Protein AF-A0A974B3E0-F1 (afdb_monomer_lite)

pLDDT: mean 87.57, std 11.64, range [42.56, 98.56]

Structure (mmCIF, N/CA/C/O backbone):
data_AF-A0A974B3E0-F1
#
_entry.id   AF-A0A974B3E0-F1
#
loop_
_atom_site.group_PDB
_atom_site.id
_atom_site.type_symbol
_atom_site.label_atom_id
_atom_site.label_alt_id
_atom_site.label_comp_id
_atom_site.label_asym_id
_atom_site.label_entity_id
_atom_site.label_seq_id
_atom_site.pdbx_PDB_ins_code
_atom_site.Cartn_x
_atom_site.Cartn_y
_atom_site.Cartn_z
_atom_site.occupancy
_atom_site.B_iso_or_equiv
_atom_site.auth_seq_id
_atom_site.auth_comp_id
_atom_site.auth_asym_id
_atom_site.auth_atom_id
_atom_site.pdbx_PDB_model_num
ATOM 1 N N . ARG A 1 1 ? 7.127 -12.746 -26.033 1.00 81.50 1 ARG A N 1
ATOM 2 C CA . ARG A 1 1 ? 7.229 -13.153 -24.610 1.00 81.50 1 ARG A CA 1
ATOM 3 C C . ARG A 1 1 ? 8.199 -14.317 -24.513 1.00 81.50 1 ARG A C 1
ATOM 5 O O . ARG A 1 1 ? 8.224 -15.123 -25.434 1.00 81.50 1 ARG A O 1
ATOM 12 N N . VAL A 1 2 ? 8.985 -14.381 -23.446 1.00 88.94 2 VAL A N 1
ATOM 13 C CA . VAL A 1 2 ? 9.924 -15.464 -23.139 1.00 88.94 2 VAL A CA 1
ATOM 14 C C . VAL A 1 2 ? 9.454 -16.111 -21.844 1.00 88.94 2 VAL A C 1
ATOM 16 O O . VAL A 1 2 ? 9.345 -15.425 -20.836 1.00 88.94 2 VAL A O 1
ATOM 19 N N . SER A 1 3 ? 9.139 -17.403 -21.883 1.00 86.69 3 SER A N 1
ATOM 20 C CA . SER A 1 3 ? 8.719 -18.188 -20.717 1.00 86.69 3 SER A CA 1
ATOM 21 C C . SER A 1 3 ? 9.920 -18.757 -19.957 1.00 86.69 3 SER A C 1
ATOM 23 O O . SER A 1 3 ? 10.999 -18.912 -20.525 1.00 86.69 3 SER A O 1
ATOM 25 N N . THR A 1 4 ? 9.718 -19.143 -18.696 1.00 81.06 4 THR A N 1
ATOM 26 C CA . THR A 1 4 ? 10.711 -19.730 -17.767 1.00 81.06 4 THR A CA 1
ATOM 27 C C . THR A 1 4 ? 11.882 -18.817 -17.381 1.00 81.06 4 THR A C 1
ATOM 29 O O . THR A 1 4 ? 12.874 -19.275 -16.819 1.00 81.06 4 THR A O 1
ATOM 32 N N . ALA A 1 5 ? 11.769 -17.518 -17.650 1.00 80.81 5 ALA A N 1
ATOM 33 C CA . ALA A 1 5 ? 12.766 -16.506 -17.318 1.00 80.81 5 ALA A CA 1
ATOM 34 C C . ALA A 1 5 ? 12.067 -15.215 -16.884 1.00 80.81 5 ALA A C 1
ATOM 36 O O . ALA A 1 5 ? 10.969 -14.951 -17.347 1.00 80.81 5 ALA A O 1
ATOM 37 N N . GLY A 1 6 ? 12.712 -14.393 -16.055 1.00 87.94 6 GLY A N 1
ATOM 38 C CA . GLY A 1 6 ? 12.092 -13.182 -15.502 1.00 87.94 6 GLY A CA 1
ATOM 39 C C . GLY A 1 6 ? 11.383 -13.417 -14.170 1.00 87.94 6 GLY A C 1
ATOM 40 O O . GLY A 1 6 ? 11.416 -14.521 -13.613 1.00 87.94 6 GLY A O 1
ATOM 41 N N . TYR A 1 7 ? 10.799 -12.360 -13.616 1.00 92.50 7 TYR A N 1
ATOM 42 C CA . TYR A 1 7 ? 10.046 -12.444 -12.371 1.00 92.50 7 TYR A CA 1
ATOM 43 C C . TYR A 1 7 ? 8.722 -13.178 -12.607 1.00 92.50 7 TYR A C 1
ATOM 45 O O . TYR A 1 7 ? 8.070 -13.001 -13.626 1.00 92.50 7 TYR A O 1
ATOM 53 N N . ALA A 1 8 ? 8.336 -14.056 -11.677 1.00 89.12 8 ALA A N 1
ATOM 54 C CA . ALA A 1 8 ? 7.158 -14.926 -11.810 1.00 89.12 8 ALA A CA 1
ATOM 55 C C . ALA A 1 8 ? 7.135 -15.836 -13.065 1.00 89.12 8 ALA A C 1
ATOM 57 O O . ALA A 1 8 ? 6.129 -16.490 -13.330 1.00 89.12 8 ALA A O 1
ATOM 58 N N . GLY A 1 9 ? 8.266 -15.968 -13.771 1.00 90.44 9 GLY A N 1
ATOM 59 C CA . GLY A 1 9 ? 8.478 -16.988 -14.795 1.00 90.44 9 GLY A CA 1
ATOM 60 C C . GLY A 1 9 ? 8.264 -16.555 -16.247 1.00 90.44 9 GLY A C 1
ATOM 61 O O . GLY A 1 9 ? 8.361 -17.428 -17.111 1.00 90.44 9 GLY A O 1
ATOM 62 N N . ASP A 1 10 ? 8.016 -15.280 -16.560 1.00 93.56 10 ASP A N 1
ATOM 63 C CA . ASP A 1 10 ? 8.063 -14.778 -17.942 1.00 93.56 10 ASP A CA 1
ATOM 64 C C . ASP A 1 10 ? 8.510 -13.303 -18.062 1.00 93.56 10 ASP A C 1
ATOM 66 O O . ASP A 1 10 ? 8.579 -12.568 -17.085 1.00 93.56 10 ASP A O 1
ATOM 70 N N . TYR A 1 11 ? 8.853 -12.869 -19.283 1.00 95.50 11 TYR A N 1
ATOM 71 C CA . TYR A 1 11 ? 8.995 -11.449 -19.640 1.00 95.50 11 TYR A CA 1
ATOM 72 C C . TYR A 1 11 ? 8.600 -11.181 -21.102 1.00 95.50 11 TYR A C 1
ATOM 74 O O . TYR A 1 11 ? 8.594 -12.073 -21.961 1.00 95.50 11 TYR A O 1
ATOM 82 N N . ALA A 1 12 ? 8.280 -9.933 -21.433 1.00 95.62 12 ALA A N 1
ATOM 83 C CA . ALA A 1 12 ? 8.082 -9.455 -22.800 1.00 95.62 12 ALA A CA 1
ATOM 84 C C . ALA A 1 12 ? 9.284 -8.623 -23.264 1.00 95.62 12 ALA A C 1
ATOM 86 O O . ALA A 1 12 ? 10.039 -8.092 -22.457 1.00 95.62 12 ALA A O 1
ATOM 87 N N . TYR A 1 13 ? 9.492 -8.516 -24.573 1.00 95.44 13 TYR A N 1
ATOM 88 C CA . TYR A 1 13 ? 10.507 -7.618 -25.108 1.00 95.44 13 TYR A CA 1
ATOM 89 C C . TYR A 1 13 ? 10.092 -7.084 -26.471 1.00 95.44 13 TYR A C 1
ATOM 91 O O . TYR A 1 13 ? 9.340 -7.748 -27.188 1.00 95.44 13 TYR A O 1
ATOM 99 N N . ASN A 1 14 ? 10.630 -5.921 -26.820 1.00 95.06 14 ASN A N 1
ATOM 100 C CA . ASN A 1 14 ? 10.627 -5.394 -28.175 1.00 95.06 14 ASN A CA 1
ATOM 101 C C . ASN A 1 14 ? 12.044 -5.394 -28.753 1.00 95.06 14 ASN A C 1
ATOM 103 O O . ASN A 1 14 ? 12.995 -5.209 -28.002 1.00 95.06 14 ASN A O 1
ATOM 107 N N . LYS A 1 15 ? 12.189 -5.642 -30.056 1.00 95.44 15 LYS A N 1
ATOM 108 C CA . LYS A 1 15 ? 13.471 -5.650 -30.780 1.00 95.44 15 LYS A CA 1
ATOM 109 C C . LYS A 1 15 ? 13.207 -5.405 -32.267 1.00 95.44 15 LYS A C 1
ATOM 111 O O . LYS A 1 15 ? 13.208 -6.339 -33.070 1.00 95.44 15 LYS A O 1
ATOM 116 N N . ASN A 1 16 ? 12.887 -4.168 -32.622 1.00 93.94 16 ASN A N 1
ATOM 117 C CA . ASN A 1 16 ? 12.550 -3.764 -33.985 1.00 93.94 16 ASN A CA 1
ATOM 118 C C . ASN A 1 16 ? 13.018 -2.312 -34.244 1.00 93.94 16 ASN A C 1
ATOM 120 O O . ASN A 1 16 ? 13.618 -1.696 -33.371 1.00 93.94 16 ASN A O 1
ATOM 124 N N . THR A 1 17 ? 12.801 -1.786 -35.454 1.00 93.62 17 THR A N 1
ATOM 125 C CA . THR A 1 17 ? 13.161 -0.399 -35.822 1.00 93.62 17 THR A CA 1
ATOM 126 C C . THR A 1 17 ? 12.014 0.609 -35.671 1.00 93.62 17 THR A C 1
ATOM 128 O O . THR A 1 17 ? 12.186 1.771 -36.036 1.00 93.62 17 THR A O 1
ATOM 131 N N . ALA A 1 18 ? 10.820 0.175 -35.256 1.00 91.06 18 ALA A N 1
ATOM 132 C CA . ALA A 1 18 ? 9.699 1.078 -35.014 1.00 91.06 18 ALA A CA 1
ATOM 133 C C . ALA A 1 18 ? 10.008 1.963 -33.800 1.00 91.06 18 ALA A C 1
ATOM 135 O O . ALA A 1 18 ? 10.872 1.644 -32.998 1.00 91.06 18 ALA A O 1
ATOM 136 N N . THR A 1 19 ? 9.345 3.110 -33.679 1.00 88.56 19 THR A N 1
ATOM 137 C CA . THR A 1 19 ? 9.539 4.020 -32.544 1.00 88.56 19 THR A CA 1
ATOM 138 C C . THR A 1 19 ? 8.197 4.369 -31.916 1.00 88.56 19 THR A C 1
ATOM 140 O O . THR A 1 19 ? 7.152 4.296 -32.564 1.00 88.56 19 THR A O 1
ATOM 143 N N . GLY A 1 20 ? 8.216 4.746 -30.636 1.00 89.69 20 GLY A N 1
ATOM 144 C CA . GLY A 1 20 ? 7.012 5.140 -29.895 1.00 89.69 20 GLY A CA 1
ATOM 145 C C . GLY A 1 20 ? 6.213 3.979 -29.292 1.00 89.69 20 GLY A C 1
ATOM 146 O O . GLY A 1 20 ? 5.183 4.215 -28.662 1.00 89.69 20 GLY A O 1
ATOM 147 N N . GLU A 1 21 ? 6.681 2.738 -29.436 1.00 95.88 21 GLU A N 1
ATOM 148 C CA . GLU A 1 21 ? 6.118 1.593 -28.720 1.00 95.88 21 GLU A CA 1
ATOM 149 C C . GLU A 1 21 ? 6.434 1.692 -27.216 1.00 95.88 21 GLU A C 1
ATOM 151 O O . GLU A 1 21 ? 7.426 2.297 -26.803 1.00 95.88 21 GLU A O 1
ATOM 156 N N . SER A 1 22 ? 5.568 1.133 -26.369 1.00 97.19 22 SER A N 1
ATOM 157 C CA . SER A 1 22 ? 5.770 1.170 -24.918 1.00 97.19 22 SER A CA 1
ATOM 158 C C . SER A 1 22 ? 5.075 0.024 -24.192 1.00 97.19 22 SER A C 1
ATOM 160 O O . SER A 1 22 ? 4.161 -0.616 -24.717 1.00 97.19 22 SER A O 1
ATOM 162 N N . TYR A 1 23 ? 5.496 -0.206 -22.951 1.00 97.62 23 TYR A N 1
ATOM 163 C CA . TYR A 1 23 ? 4.819 -1.074 -21.998 1.00 97.62 23 TYR A CA 1
ATOM 164 C C . TYR A 1 23 ? 4.494 -0.281 -20.731 1.00 97.62 23 TYR A C 1
ATOM 166 O O . TYR A 1 23 ? 5.376 0.345 -20.148 1.00 97.62 23 TYR A O 1
ATOM 174 N N . THR A 1 24 ? 3.231 -0.292 -20.300 1.00 98.31 24 THR A N 1
ATOM 175 C CA . THR A 1 24 ? 2.767 0.499 -19.149 1.00 98.31 24 THR A CA 1
ATOM 176 C C . THR A 1 24 ? 2.324 -0.404 -18.006 1.00 98.31 24 THR A C 1
ATOM 178 O O . THR A 1 24 ? 1.425 -1.227 -18.172 1.00 98.31 24 THR A O 1
ATOM 181 N N . TRP A 1 25 ? 2.898 -0.188 -16.824 1.00 98.38 25 TRP A N 1
ATOM 182 C CA . TRP A 1 25 ? 2.378 -0.697 -15.558 1.00 98.38 25 TRP A CA 1
ATOM 183 C C . TRP A 1 25 ? 1.586 0.410 -14.852 1.00 98.38 25 TRP A C 1
ATOM 185 O O . TRP A 1 25 ? 2.071 1.533 -14.700 1.00 98.38 25 TRP A O 1
ATOM 195 N N . GLN A 1 26 ? 0.374 0.084 -14.400 1.00 97.25 26 GLN A N 1
ATOM 196 C CA . GLN A 1 26 ? -0.524 1.004 -13.696 1.00 97.25 26 GLN A CA 1
ATOM 197 C C . GLN A 1 26 ? -0.984 0.367 -12.373 1.00 97.25 26 GLN A C 1
ATOM 199 O O . GLN A 1 26 ? -2.035 -0.278 -12.328 1.00 97.25 26 GLN A O 1
ATOM 204 N N . PRO A 1 27 ? -0.167 0.454 -11.308 1.00 94.31 27 PRO A N 1
ATOM 205 C CA . PRO A 1 27 ? -0.494 -0.143 -10.018 1.00 94.31 27 PRO A CA 1
ATOM 206 C C . PRO A 1 27 ? -1.653 0.589 -9.326 1.00 94.31 27 PRO A C 1
ATOM 208 O O . PRO A 1 27 ? -1.844 1.789 -9.503 1.00 94.31 27 PRO A O 1
ATOM 211 N N . ASN A 1 28 ? -2.401 -0.134 -8.488 1.00 94.00 28 ASN A N 1
ATOM 212 C CA . ASN A 1 28 ? -3.352 0.468 -7.555 1.00 94.00 28 ASN A CA 1
ATOM 213 C C . ASN A 1 28 ? -2.646 0.765 -6.223 1.00 94.00 28 ASN A C 1
ATOM 215 O O . ASN A 1 28 ? -2.381 -0.143 -5.436 1.00 94.00 28 ASN A O 1
ATOM 219 N N . ILE A 1 29 ? -2.341 2.034 -5.989 1.00 92.75 29 ILE A N 1
ATOM 220 C CA . ILE A 1 29 ? -1.685 2.543 -4.788 1.00 92.75 29 ILE A CA 1
ATOM 221 C C . ILE A 1 29 ? -2.683 2.551 -3.631 1.00 92.75 29 ILE A C 1
ATOM 223 O O . ILE A 1 29 ? -3.737 3.184 -3.706 1.00 92.75 29 ILE A O 1
ATOM 227 N N . VAL A 1 30 ? -2.357 1.856 -2.544 1.00 85.94 30 VAL A N 1
ATOM 228 C CA . VAL A 1 30 ? -3.259 1.727 -1.387 1.00 85.94 30 VAL A CA 1
ATOM 229 C C . VAL A 1 30 ? -3.190 2.955 -0.477 1.00 85.94 30 VAL A C 1
ATOM 231 O O . VAL A 1 30 ? -4.215 3.367 0.077 1.00 85.94 30 VAL A O 1
ATOM 234 N N . ASP A 1 31 ? -2.013 3.577 -0.389 1.00 85.62 31 ASP A N 1
ATOM 235 C CA . ASP A 1 31 ? -1.713 4.681 0.520 1.00 85.62 31 ASP A CA 1
ATOM 236 C C . ASP A 1 31 ? -0.918 5.775 -0.182 1.00 85.62 31 ASP A C 1
ATOM 238 O O . ASP A 1 31 ? 0.031 5.477 -0.907 1.00 85.62 31 ASP A O 1
ATOM 242 N N . ALA A 1 32 ? -1.302 7.029 0.056 1.00 90.44 32 ALA A N 1
ATOM 243 C CA . ALA A 1 32 ? -0.597 8.179 -0.490 1.00 90.44 32 ALA A CA 1
ATOM 244 C C . ALA A 1 32 ? 0.676 8.450 0.327 1.00 90.44 32 ALA A C 1
ATOM 246 O O . ALA A 1 32 ? 0.561 8.804 1.501 1.00 90.44 32 ALA A O 1
ATOM 247 N N . THR A 1 33 ? 1.851 8.184 -0.246 1.00 87.94 33 THR A N 1
ATOM 248 C CA . THR A 1 33 ? 3.157 8.287 0.426 1.00 87.94 33 THR A CA 1
ATOM 249 C C . THR A 1 33 ? 4.306 8.072 -0.569 1.00 87.94 33 THR A C 1
ATOM 251 O O . THR A 1 33 ? 4.088 7.710 -1.728 1.00 87.94 33 THR A O 1
ATOM 254 N N . ASP A 1 34 ? 5.534 8.218 -0.076 1.00 91.00 34 ASP A N 1
ATOM 255 C CA . ASP A 1 34 ? 6.773 7.968 -0.796 1.00 91.00 34 ASP A CA 1
ATOM 256 C C . ASP A 1 34 ? 7.049 6.468 -0.989 1.00 91.00 34 ASP A C 1
ATOM 258 O O . ASP A 1 34 ? 6.986 5.655 -0.057 1.00 91.00 34 ASP A O 1
ATOM 262 N N . TYR A 1 35 ? 7.426 6.096 -2.213 1.00 93.56 35 TYR A N 1
ATOM 263 C CA . TYR A 1 35 ? 7.849 4.740 -2.559 1.00 93.56 35 TYR A CA 1
ATOM 264 C C . TYR A 1 35 ? 9.194 4.745 -3.281 1.00 93.56 35 TYR A C 1
ATOM 266 O O . TYR A 1 35 ? 9.479 5.592 -4.128 1.00 93.56 35 TYR A O 1
ATOM 274 N N . LYS A 1 36 ? 10.007 3.716 -3.030 1.00 95.50 36 LYS A N 1
ATOM 275 C CA . LYS A 1 36 ? 11.065 3.325 -3.966 1.00 95.50 36 LYS A CA 1
ATOM 276 C C . LYS A 1 36 ? 10.413 2.630 -5.154 1.00 95.50 36 LYS A C 1
ATOM 278 O O . LYS A 1 36 ? 9.756 1.601 -4.981 1.00 95.50 36 LYS A O 1
ATOM 283 N N . VAL A 1 37 ? 10.603 3.175 -6.350 1.00 97.62 37 VAL A N 1
ATOM 284 C CA . VAL A 1 37 ? 10.155 2.531 -7.588 1.00 97.62 37 VAL A CA 1
ATOM 285 C C . VAL A 1 37 ? 11.234 1.566 -8.040 1.00 97.62 37 VAL A C 1
ATOM 287 O O . VAL A 1 37 ? 12.348 1.989 -8.334 1.00 97.62 37 VAL A O 1
ATOM 290 N N . GLU A 1 38 ? 10.925 0.276 -8.102 1.00 97.94 38 GLU A N 1
ATOM 291 C CA . GLU A 1 38 ? 11.877 -0.742 -8.534 1.00 97.94 38 GLU A CA 1
ATOM 292 C C . GLU A 1 38 ? 11.356 -1.520 -9.742 1.00 97.94 38 GLU A C 1
ATOM 294 O O . GLU A 1 38 ? 10.174 -1.852 -9.831 1.00 97.94 38 GLU A O 1
ATOM 299 N N . VAL A 1 39 ? 12.260 -1.844 -10.663 1.00 97.88 39 VAL A N 1
ATOM 300 C CA . VAL A 1 39 ? 11.989 -2.641 -11.863 1.00 97.88 39 VAL A CA 1
ATOM 301 C C . VAL A 1 39 ? 12.795 -3.932 -11.813 1.00 97.88 39 VAL A C 1
ATOM 303 O O . VAL A 1 39 ? 13.974 -3.935 -11.442 1.00 97.88 39 VAL A O 1
ATOM 306 N N . HIS A 1 40 ? 12.171 -5.052 -12.161 1.00 97.50 40 HIS A N 1
ATOM 307 C CA . HIS A 1 40 ? 12.888 -6.308 -12.307 1.00 97.50 40 HIS A CA 1
ATOM 308 C C . HIS A 1 40 ? 13.556 -6.344 -13.679 1.00 97.50 40 HIS A C 1
ATOM 310 O O . HIS A 1 40 ? 12.919 -6.087 -14.699 1.00 97.50 40 HIS A O 1
ATOM 316 N N . THR A 1 41 ? 14.855 -6.637 -13.705 1.00 94.00 41 THR A N 1
ATOM 317 C CA . THR A 1 41 ? 15.662 -6.559 -14.925 1.00 94.00 41 THR A CA 1
ATOM 318 C C . THR A 1 41 ? 16.276 -7.920 -15.243 1.00 94.00 41 THR A C 1
ATOM 320 O O . THR A 1 41 ? 17.309 -8.256 -14.664 1.00 94.00 41 THR A O 1
ATOM 323 N N . PRO A 1 42 ? 15.692 -8.717 -16.155 1.00 94.12 42 PRO A N 1
ATOM 324 C CA . PRO A 1 42 ? 16.355 -9.881 -16.734 1.00 94.12 42 PRO A CA 1
ATOM 325 C C . PRO A 1 42 ? 17.492 -9.411 -17.636 1.00 94.12 42 PRO A C 1
ATOM 327 O O . PRO A 1 42 ? 17.257 -8.927 -18.740 1.00 94.12 42 PRO A O 1
ATOM 330 N N . VAL A 1 43 ? 18.733 -9.527 -17.170 1.00 94.25 43 VAL A N 1
ATOM 331 C CA . VAL A 1 43 ? 19.889 -9.091 -17.960 1.00 94.25 43 VAL A CA 1
ATOM 332 C C . VAL A 1 43 ? 20.060 -10.022 -19.162 1.00 94.25 43 VAL A C 1
ATOM 334 O O . VAL A 1 43 ? 20.035 -11.246 -19.016 1.00 94.25 43 VAL A O 1
ATOM 337 N N . GLN A 1 44 ? 20.208 -9.450 -20.355 1.00 95.19 44 GLN A N 1
ATOM 338 C CA . GLN A 1 44 ? 20.448 -10.165 -21.614 1.00 95.19 44 GLN A CA 1
ATOM 339 C C . GLN A 1 44 ? 21.587 -9.472 -22.352 1.00 95.19 44 GLN A C 1
ATOM 341 O O . GLN A 1 44 ? 21.610 -8.255 -22.394 1.00 95.19 44 GLN A O 1
ATOM 346 N N . THR A 1 45 ? 22.514 -10.198 -22.973 1.00 95.69 45 THR A N 1
ATOM 347 C CA . THR A 1 45 ? 23.694 -9.583 -23.619 1.00 95.69 45 THR A CA 1
ATOM 348 C C . THR A 1 45 ? 23.356 -8.619 -24.760 1.00 95.69 45 THR A C 1
ATOM 350 O O . THR A 1 45 ? 24.122 -7.701 -25.039 1.00 95.69 45 THR A O 1
ATOM 353 N N . ASP A 1 46 ? 22.203 -8.795 -25.400 1.00 96.25 46 ASP A N 1
ATOM 354 C CA . ASP A 1 46 ? 21.630 -7.895 -26.401 1.00 96.25 46 ASP A CA 1
ATOM 355 C C . ASP A 1 46 ? 20.506 -7.014 -25.826 1.00 96.25 46 ASP A C 1
ATOM 357 O O . ASP A 1 46 ? 19.684 -6.515 -26.583 1.00 96.25 46 ASP A O 1
ATOM 361 N N . GLY A 1 47 ? 20.414 -6.834 -24.509 1.00 96.94 47 GLY A N 1
ATOM 362 C CA . GLY A 1 47 ? 19.483 -5.892 -23.890 1.00 96.94 47 GLY A CA 1
ATOM 363 C C . GLY A 1 47 ? 19.816 -4.433 -24.225 1.00 96.94 47 GLY A C 1
ATOM 364 O O . GLY A 1 47 ? 20.952 -4.091 -24.563 1.00 96.94 47 GLY A O 1
ATOM 365 N N . ALA A 1 48 ? 18.830 -3.547 -24.116 1.00 96.88 48 ALA A N 1
ATOM 366 C CA . ALA A 1 48 ? 19.032 -2.110 -24.250 1.00 96.88 48 ALA A CA 1
ATOM 367 C C . ALA A 1 48 ? 19.998 -1.597 -23.166 1.00 96.88 48 ALA A C 1
ATOM 369 O O . ALA A 1 48 ? 19.842 -1.882 -21.978 1.00 96.88 48 ALA A O 1
ATOM 370 N N . THR A 1 49 ? 21.001 -0.808 -23.554 1.00 96.62 49 THR A N 1
ATOM 371 C CA . THR A 1 49 ? 21.980 -0.238 -22.608 1.00 96.62 49 THR A CA 1
ATOM 372 C C . THR A 1 49 ? 21.435 0.967 -21.841 1.00 96.62 49 THR A C 1
ATOM 374 O O . THR A 1 49 ? 22.009 1.348 -20.824 1.00 96.62 49 THR A O 1
ATOM 377 N N . ALA A 1 50 ? 20.338 1.557 -22.321 1.00 96.06 50 ALA A N 1
ATOM 378 C CA . ALA A 1 50 ? 19.649 2.696 -21.723 1.00 96.06 50 ALA A CA 1
ATOM 379 C C . ALA A 1 50 ? 18.136 2.609 -22.001 1.00 96.06 50 ALA A C 1
ATOM 381 O O . ALA A 1 50 ? 17.574 3.458 -22.686 1.00 96.06 50 ALA A O 1
ATOM 382 N N . ALA A 1 51 ? 17.484 1.554 -21.506 1.00 97.19 51 ALA A N 1
ATOM 383 C CA . ALA A 1 51 ? 16.036 1.388 -21.616 1.00 97.19 51 ALA A CA 1
ATOM 384 C C . ALA A 1 51 ? 15.316 2.545 -20.891 1.00 97.19 51 ALA A C 1
ATOM 386 O O . ALA A 1 51 ? 15.565 2.721 -19.691 1.00 97.19 51 ALA A O 1
ATOM 387 N N . PRO A 1 52 ? 14.481 3.352 -21.572 1.00 97.81 52 PRO A N 1
ATOM 388 C CA . PRO A 1 52 ? 13.871 4.536 -20.979 1.00 97.81 52 PRO A CA 1
ATOM 389 C C . PRO A 1 52 ? 12.649 4.172 -20.131 1.00 97.81 52 PRO A C 1
ATOM 391 O O . PRO A 1 52 ? 11.733 3.499 -20.597 1.00 97.81 52 PRO A O 1
ATOM 394 N N . TYR A 1 53 ? 12.613 4.661 -18.894 1.00 98.56 53 TYR A N 1
ATOM 395 C CA . TYR A 1 53 ? 11.467 4.543 -17.997 1.00 98.56 53 TYR A CA 1
ATOM 396 C C . TYR A 1 53 ? 10.935 5.925 -17.632 1.00 98.56 53 TYR A C 1
ATOM 398 O O . TYR A 1 53 ? 11.687 6.775 -17.158 1.00 98.56 53 TYR A O 1
ATOM 406 N N . THR A 1 54 ? 9.633 6.127 -17.782 1.00 98.50 54 THR A N 1
ATOM 407 C CA . THR A 1 54 ? 8.925 7.334 -17.355 1.00 98.50 54 THR A CA 1
ATOM 408 C C . THR A 1 54 ? 8.000 6.991 -16.196 1.00 98.50 54 THR A C 1
ATOM 410 O O . THR A 1 54 ? 7.215 6.046 -16.279 1.00 98.50 54 THR A O 1
ATOM 413 N N . VAL A 1 55 ? 8.083 7.756 -15.111 1.00 98.50 55 VAL A N 1
ATOM 414 C CA . VAL A 1 55 ? 7.234 7.610 -13.927 1.00 98.50 55 VAL A CA 1
ATOM 415 C C . VAL A 1 55 ? 6.315 8.821 -13.822 1.00 98.50 55 VAL A C 1
ATOM 417 O O . VAL A 1 55 ? 6.770 9.960 -13.725 1.00 98.50 55 VAL A O 1
ATOM 420 N N . THR A 1 56 ? 5.011 8.562 -13.834 1.00 97.81 56 THR A N 1
ATOM 421 C CA . THR A 1 56 ? 3.966 9.533 -13.499 1.00 97.81 56 THR A CA 1
ATOM 422 C C . THR A 1 56 ? 3.468 9.228 -12.092 1.00 97.81 56 THR A C 1
ATOM 424 O O . THR A 1 56 ? 3.067 8.095 -11.817 1.00 97.81 56 THR A O 1
ATOM 427 N N . SER A 1 57 ? 3.484 10.222 -11.210 1.00 95.88 57 SER A N 1
ATOM 428 C CA . SER A 1 57 ? 3.134 10.077 -9.795 1.00 95.88 57 SER A CA 1
ATOM 429 C C . SER A 1 57 ? 2.401 11.332 -9.284 1.00 95.88 57 SER A C 1
ATOM 431 O O . SER A 1 57 ? 1.764 12.020 -10.085 1.00 95.88 57 SER A O 1
ATOM 433 N N . ALA A 1 58 ? 2.422 11.609 -7.974 1.00 94.12 58 ALA A N 1
ATOM 434 C CA . ALA A 1 58 ? 1.934 12.884 -7.428 1.00 94.12 58 ALA A CA 1
ATOM 435 C C . ALA A 1 58 ? 2.900 14.056 -7.703 1.00 94.12 58 ALA A C 1
ATOM 437 O O . ALA A 1 58 ? 2.531 15.220 -7.553 1.00 94.12 58 ALA A O 1
ATOM 438 N N . GLU A 1 59 ? 4.118 13.745 -8.141 1.00 92.94 59 GLU A N 1
ATOM 439 C CA . GLU A 1 59 ? 5.172 14.693 -8.482 1.00 92.94 59 GLU A CA 1
ATOM 440 C C . GLU A 1 59 ? 5.214 14.980 -9.996 1.00 92.94 59 GLU A C 1
ATOM 442 O O . GLU A 1 59 ? 4.611 14.254 -10.801 1.00 92.94 59 GLU A O 1
ATOM 447 N N . PRO A 1 60 ? 5.953 16.021 -10.435 1.00 95.50 60 PRO A N 1
ATOM 448 C CA . PRO A 1 60 ? 6.302 16.181 -11.841 1.00 95.50 60 PRO A CA 1
ATOM 449 C C . PRO A 1 60 ? 6.908 14.901 -12.429 1.00 95.50 60 PRO A C 1
ATOM 451 O O . PRO A 1 60 ? 7.645 14.175 -11.769 1.00 95.50 60 PRO A O 1
ATOM 454 N N . THR A 1 61 ? 6.611 14.636 -13.702 1.00 96.62 61 THR A N 1
ATOM 455 C CA . THR A 1 61 ? 7.044 13.403 -14.375 1.00 96.62 61 THR A CA 1
ATOM 456 C C . THR A 1 61 ? 8.562 13.219 -14.310 1.00 96.62 61 THR A C 1
ATOM 458 O O . THR A 1 61 ? 9.319 14.087 -14.748 1.00 96.62 61 THR A O 1
ATOM 461 N N . ALA A 1 62 ? 8.992 12.053 -13.827 1.00 97.56 62 ALA A N 1
ATOM 462 C CA . ALA A 1 62 ? 10.396 11.681 -13.713 1.00 97.56 62 ALA A CA 1
ATOM 463 C C . ALA A 1 62 ? 10.792 10.695 -14.820 1.00 97.56 62 ALA A C 1
ATOM 465 O O . ALA A 1 62 ? 10.018 9.812 -15.189 1.00 97.56 62 ALA A O 1
ATOM 466 N N . ASN A 1 63 ? 12.009 10.834 -15.348 1.00 98.00 63 ASN A N 1
ATOM 467 C CA . ASN A 1 63 ? 12.537 9.973 -16.404 1.00 98.00 63 ASN A CA 1
ATOM 468 C C . ASN A 1 63 ? 13.850 9.330 -15.959 1.00 98.00 63 ASN A C 1
ATOM 470 O O . ASN A 1 63 ? 14.720 9.992 -15.394 1.00 98.00 63 ASN A O 1
ATOM 474 N N . PHE A 1 64 ? 13.999 8.047 -16.258 1.00 98.19 64 PHE A N 1
ATOM 475 C CA . PHE A 1 64 ? 15.135 7.221 -15.876 1.00 98.19 64 PHE A CA 1
ATOM 476 C C . PHE A 1 64 ? 15.598 6.382 -17.061 1.00 98.19 64 PHE A C 1
ATOM 478 O O . PHE A 1 64 ? 14.859 6.159 -18.018 1.00 98.19 64 PHE A O 1
ATOM 485 N N . THR A 1 65 ? 16.823 5.871 -16.979 1.00 97.56 65 THR A N 1
ATOM 486 C CA . THR A 1 65 ? 17.316 4.855 -17.910 1.00 97.56 65 THR A CA 1
ATOM 487 C C . THR A 1 65 ? 17.877 3.673 -17.137 1.00 97.56 65 THR A C 1
ATOM 489 O O . THR A 1 65 ? 18.487 3.842 -16.080 1.00 97.56 65 THR A O 1
ATOM 492 N N . VAL A 1 66 ? 17.658 2.464 -17.653 1.00 97.31 66 VAL A N 1
ATOM 493 C CA . VAL A 1 66 ? 18.173 1.225 -17.060 1.00 97.31 66 VAL A CA 1
ATOM 494 C C . VAL A 1 66 ? 18.988 0.470 -18.096 1.00 97.31 66 VAL A C 1
ATOM 496 O O . VAL A 1 66 ? 18.535 0.230 -19.213 1.00 97.31 66 VAL A O 1
ATOM 499 N N . ASN A 1 67 ? 20.193 0.055 -17.713 1.00 96.69 67 ASN A N 1
ATOM 500 C CA . ASN A 1 67 ? 20.988 -0.858 -18.521 1.00 96.69 67 ASN A CA 1
ATOM 501 C C . ASN A 1 67 ? 20.507 -2.301 -18.305 1.00 96.69 67 ASN A C 1
ATOM 503 O O . ASN A 1 67 ? 20.682 -2.868 -17.223 1.00 96.69 67 ASN A O 1
ATOM 507 N N . GLN A 1 68 ? 19.918 -2.876 -19.351 1.00 97.12 68 GLN A N 1
ATOM 508 C CA . GLN A 1 68 ? 19.419 -4.250 -19.409 1.00 97.12 68 GLN A CA 1
ATOM 509 C C . GLN A 1 68 ? 20.419 -5.213 -20.077 1.00 97.12 68 GLN A C 1
ATOM 511 O O . GLN A 1 68 ? 20.162 -6.415 -20.147 1.00 97.12 68 GLN A O 1
ATOM 516 N N . ALA A 1 69 ? 21.558 -4.698 -20.556 1.00 97.12 69 ALA A N 1
ATOM 517 C CA . ALA A 1 69 ? 22.606 -5.460 -21.228 1.00 97.12 69 ALA A CA 1
ATOM 518 C C . ALA A 1 69 ? 23.577 -6.152 -20.256 1.00 97.12 69 ALA A C 1
ATOM 520 O O . ALA A 1 69 ? 24.148 -7.201 -20.560 1.00 97.12 69 ALA A O 1
ATOM 521 N N . THR A 1 70 ? 23.803 -5.538 -19.088 1.00 95.44 70 THR A N 1
ATOM 522 C CA . THR A 1 70 ? 24.831 -5.961 -18.127 1.00 95.44 70 THR A CA 1
ATOM 523 C C . THR A 1 70 ? 24.383 -5.862 -16.658 1.00 95.44 70 THR A C 1
ATOM 525 O O . THR A 1 70 ? 23.340 -5.297 -16.306 1.00 95.44 70 THR A O 1
ATOM 528 N N . GLY A 1 71 ? 25.198 -6.434 -15.767 1.00 90.56 71 GLY A N 1
ATOM 529 C CA . GLY A 1 71 ? 24.962 -6.490 -14.322 1.00 90.56 71 GLY A CA 1
ATOM 530 C C . GLY A 1 71 ? 24.222 -7.757 -13.890 1.00 90.56 71 GLY A C 1
ATOM 531 O O . GLY A 1 71 ? 24.191 -8.748 -14.614 1.00 90.56 71 GLY A O 1
ATOM 532 N N . THR A 1 72 ? 23.625 -7.724 -12.700 1.00 91.12 72 THR A N 1
ATOM 533 C CA . THR A 1 72 ? 22.913 -8.875 -12.124 1.00 91.12 72 THR A CA 1
ATOM 534 C C . THR A 1 72 ? 21.424 -8.807 -12.449 1.00 91.12 72 THR A C 1
ATOM 536 O O . THR A 1 72 ? 20.820 -7.731 -12.368 1.00 91.12 72 THR A O 1
ATOM 539 N N . THR A 1 73 ? 20.832 -9.947 -12.807 1.00 94.19 73 THR A N 1
ATOM 540 C CA . THR A 1 73 ? 19.375 -10.082 -12.915 1.00 94.19 73 THR A CA 1
ATOM 541 C C . THR A 1 73 ? 18.728 -9.898 -11.546 1.00 94.19 73 THR A C 1
ATOM 543 O O . THR A 1 73 ? 19.156 -10.525 -10.578 1.00 94.19 73 THR A O 1
ATOM 546 N N . GLY A 1 74 ? 17.702 -9.054 -11.456 1.00 95.19 74 GLY A N 1
ATOM 547 C CA . GLY A 1 74 ? 16.996 -8.805 -10.199 1.00 95.19 74 GLY A CA 1
ATOM 548 C C . GLY A 1 74 ? 16.278 -7.460 -10.151 1.00 95.19 74 GLY A C 1
ATOM 549 O O . GLY A 1 74 ? 16.161 -6.762 -11.160 1.00 95.19 74 GLY A O 1
ATOM 550 N N . TRP A 1 75 ? 15.810 -7.102 -8.955 1.00 96.44 75 TRP A N 1
ATOM 551 C CA . TRP A 1 75 ? 15.176 -5.815 -8.668 1.00 96.44 75 TRP A CA 1
ATOM 552 C C . TRP A 1 75 ? 16.200 -4.680 -8.639 1.00 96.44 75 TRP A C 1
ATOM 554 O O . TRP A 1 75 ? 17.245 -4.797 -7.998 1.00 96.44 75 TRP A O 1
ATOM 564 N N . ARG A 1 76 ? 15.890 -3.577 -9.322 1.00 95.25 76 ARG A N 1
ATOM 565 C CA . ARG A 1 76 ? 16.711 -2.363 -9.367 1.00 95.25 76 ARG A CA 1
ATOM 566 C C . ARG A 1 76 ? 15.839 -1.142 -9.123 1.00 95.25 76 ARG A C 1
ATOM 568 O O . ARG A 1 76 ? 14.808 -1.000 -9.772 1.00 95.25 76 ARG A O 1
ATOM 575 N N . GLN A 1 77 ? 16.261 -0.263 -8.221 1.00 96.56 77 GLN A N 1
ATOM 576 C CA . GLN A 1 77 ? 15.587 1.012 -7.993 1.00 96.56 77 GLN A CA 1
ATOM 577 C C . GLN A 1 77 ? 15.807 1.960 -9.179 1.00 96.56 77 GLN A C 1
ATOM 579 O O . GLN A 1 77 ? 16.914 2.060 -9.711 1.00 96.56 77 GLN A O 1
ATOM 584 N N . LEU A 1 78 ? 14.744 2.647 -9.595 1.00 97.19 78 LEU A N 1
ATOM 585 C CA . LEU A 1 78 ? 14.817 3.776 -10.511 1.00 97.19 78 LEU A CA 1
ATOM 586 C C . LEU A 1 78 ? 15.248 5.017 -9.726 1.00 97.19 78 LEU A C 1
ATOM 588 O O . LEU A 1 78 ? 14.600 5.406 -8.756 1.00 97.19 78 LEU A O 1
ATOM 592 N N . GLY A 1 79 ? 16.359 5.623 -10.144 1.00 93.56 79 GLY A N 1
ATOM 593 C CA . GLY A 1 79 ? 16.963 6.736 -9.418 1.00 93.56 79 GLY A CA 1
ATOM 594 C C . GLY A 1 79 ? 17.488 6.332 -8.036 1.00 93.56 79 GLY A C 1
ATOM 595 O O . GLY A 1 79 ? 17.702 5.158 -7.740 1.00 93.56 79 GLY A O 1
ATOM 596 N N . THR A 1 80 ? 17.726 7.331 -7.188 1.00 91.38 80 THR A N 1
ATOM 597 C CA . THR A 1 80 ? 18.245 7.150 -5.820 1.00 91.38 80 THR A CA 1
ATOM 598 C C . THR A 1 80 ? 17.277 7.639 -4.746 1.00 91.38 80 THR A C 1
ATOM 600 O O . THR A 1 80 ? 17.427 7.282 -3.578 1.00 91.38 80 THR A O 1
ATOM 603 N N . THR A 1 81 ? 16.268 8.420 -5.129 1.00 90.56 81 THR A N 1
ATOM 604 C CA . THR A 1 81 ? 15.261 8.992 -4.234 1.00 90.56 81 THR A CA 1
ATOM 605 C C . THR A 1 81 ? 13.984 8.157 -4.229 1.00 90.56 81 THR A C 1
ATOM 607 O O . THR A 1 81 ? 13.770 7.302 -5.090 1.00 90.56 81 THR A O 1
ATOM 610 N N . GLN A 1 82 ? 13.151 8.389 -3.219 1.00 92.75 82 GLN A N 1
ATOM 611 C CA . GLN A 1 82 ? 11.766 7.926 -3.221 1.00 92.75 82 GLN A CA 1
ATOM 612 C C . GLN A 1 82 ? 10.925 8.904 -4.052 1.00 92.75 82 GLN A C 1
ATOM 614 O O . G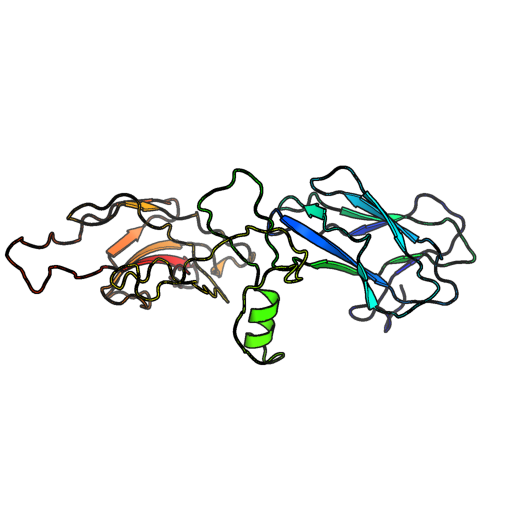LN A 1 82 ? 11.388 10.009 -4.338 1.00 92.75 82 GLN A O 1
ATOM 619 N N . ILE A 1 83 ? 9.748 8.462 -4.482 1.00 94.50 83 ILE A N 1
ATOM 620 C CA . ILE A 1 83 ? 8.810 9.248 -5.287 1.00 94.50 83 ILE A CA 1
ATOM 621 C C . ILE A 1 83 ? 7.446 9.182 -4.605 1.00 94.50 83 ILE A C 1
ATOM 623 O O . ILE A 1 83 ? 6.981 8.074 -4.310 1.00 94.50 83 ILE A O 1
ATOM 627 N N . ASP A 1 84 ? 6.806 10.329 -4.396 1.00 93.25 84 ASP A N 1
ATOM 628 C CA . ASP A 1 84 ? 5.469 10.418 -3.812 1.00 93.25 84 ASP A CA 1
ATOM 629 C C . ASP A 1 84 ? 4.398 9.967 -4.813 1.00 93.25 84 ASP A C 1
ATOM 631 O O . ASP A 1 84 ? 4.331 10.422 -5.964 1.00 93.25 84 ASP A O 1
ATOM 635 N N . PHE A 1 85 ? 3.534 9.054 -4.375 1.00 95.19 85 PHE A N 1
ATOM 636 C CA . PHE A 1 85 ? 2.387 8.576 -5.137 1.00 95.19 85 PHE A CA 1
ATOM 637 C C . PHE A 1 85 ? 1.092 8.904 -4.410 1.00 95.19 85 PHE A C 1
ATOM 639 O O . PHE A 1 85 ? 0.922 8.584 -3.240 1.00 95.19 85 PHE A O 1
ATOM 646 N N . ALA A 1 86 ? 0.109 9.414 -5.152 1.00 94.75 86 ALA A N 1
ATOM 647 C CA . ALA A 1 86 ? -1.256 9.517 -4.661 1.00 94.75 86 ALA A CA 1
ATOM 648 C C . ALA A 1 86 ? -1.925 8.133 -4.587 1.00 94.75 86 ALA A C 1
ATOM 650 O O . ALA A 1 86 ? -1.678 7.254 -5.416 1.00 94.75 86 ALA A O 1
ATOM 651 N N . LYS A 1 87 ? -2.841 7.968 -3.628 1.00 93.38 87 LYS A N 1
ATOM 652 C CA . LYS A 1 87 ? -3.704 6.784 -3.517 1.00 93.38 87 LYS A CA 1
ATOM 653 C C . LYS A 1 87 ? -4.563 6.602 -4.777 1.00 93.38 87 LYS A C 1
ATOM 655 O O . LYS A 1 87 ? -5.101 7.569 -5.314 1.00 93.38 87 LYS A O 1
ATOM 660 N N . GLY A 1 88 ? -4.768 5.354 -5.192 1.00 93.81 88 GLY A N 1
ATOM 661 C CA . GLY A 1 88 ? -5.545 4.974 -6.373 1.00 93.81 88 GLY A CA 1
ATOM 662 C C . GLY A 1 88 ? -4.662 4.536 -7.539 1.00 93.81 88 GLY A C 1
ATOM 663 O O . GLY A 1 88 ? -3.537 4.095 -7.350 1.00 93.81 88 GLY A O 1
ATOM 664 N N . ASN A 1 89 ? -5.166 4.634 -8.766 1.00 94.94 89 ASN A N 1
ATOM 665 C CA . ASN A 1 89 ? -4.521 4.071 -9.958 1.00 94.94 89 ASN A CA 1
ATOM 666 C C . ASN A 1 89 ? -4.006 5.133 -10.944 1.00 94.94 89 ASN A C 1
ATOM 668 O O . ASN A 1 89 ? -3.783 4.829 -12.113 1.00 94.94 89 ASN A O 1
ATOM 672 N N . THR A 1 90 ? -3.839 6.383 -10.511 1.00 94.44 90 THR A N 1
ATOM 673 C CA . THR A 1 90 ? -3.373 7.470 -11.389 1.00 94.44 90 THR A CA 1
ATOM 674 C C . THR A 1 90 ? -1.894 7.320 -11.756 1.00 94.44 90 THR A C 1
ATOM 676 O O . THR A 1 90 ? -1.500 7.680 -12.865 1.00 94.44 90 THR A O 1
ATOM 679 N N . GLY A 1 91 ? -1.084 6.772 -10.842 1.00 95.62 91 GLY A N 1
ATOM 680 C CA . GLY A 1 91 ? 0.349 6.575 -11.046 1.00 95.62 91 GLY A CA 1
ATOM 681 C C . GLY A 1 91 ? 0.663 5.534 -12.123 1.00 95.62 91 GLY A C 1
ATOM 682 O O . GLY A 1 91 ? -0.012 4.507 -12.229 1.00 95.62 91 GLY A O 1
ATOM 683 N N . LYS A 1 92 ? 1.698 5.793 -12.926 1.00 97.88 92 LYS A N 1
ATOM 684 C CA . LYS A 1 92 ? 2.124 4.930 -14.037 1.00 97.88 92 LYS A CA 1
ATOM 685 C C . LYS A 1 92 ? 3.637 4.811 -14.088 1.00 97.88 92 LYS A C 1
ATOM 687 O O . LYS A 1 92 ? 4.349 5.783 -13.858 1.00 97.88 92 LYS A O 1
ATOM 692 N N . ILE A 1 93 ? 4.109 3.628 -14.457 1.00 98.56 93 ILE A N 1
ATOM 693 C CA . ILE A 1 93 ? 5.495 3.380 -14.838 1.00 98.56 93 ILE A CA 1
ATOM 694 C C . ILE A 1 93 ? 5.452 2.907 -16.286 1.00 98.56 93 ILE A C 1
ATOM 696 O O . ILE A 1 93 ? 4.776 1.929 -16.597 1.00 98.56 93 ILE A O 1
ATOM 700 N N . VAL A 1 94 ? 6.130 3.616 -17.179 1.00 98.50 94 VAL A N 1
ATOM 701 C CA . VAL A 1 94 ? 6.104 3.360 -18.621 1.00 98.50 94 VAL A CA 1
ATOM 702 C C . VAL A 1 94 ? 7.515 3.046 -19.080 1.00 98.50 94 VAL A C 1
ATOM 704 O O . VAL A 1 94 ? 8.402 3.878 -18.934 1.00 98.50 94 VAL A O 1
ATOM 707 N N . LEU A 1 95 ? 7.722 1.860 -19.640 1.00 98.44 95 LEU A N 1
ATOM 708 C CA . LEU A 1 95 ? 8.929 1.521 -20.384 1.00 98.44 95 LEU A CA 1
ATOM 709 C C . LEU A 1 95 ? 8.723 1.925 -21.842 1.00 98.44 95 LEU A C 1
ATOM 711 O O . LEU A 1 95 ? 7.833 1.392 -22.506 1.00 98.44 95 LEU A O 1
ATOM 715 N N . GLY A 1 96 ? 9.522 2.871 -22.318 1.00 97.19 96 GLY A N 1
ATOM 716 C CA . GLY A 1 96 ? 9.541 3.273 -23.720 1.00 97.19 96 GLY A CA 1
ATOM 717 C C . GLY A 1 96 ? 10.454 2.379 -24.550 1.00 97.19 96 GLY A C 1
ATOM 718 O O . GLY A 1 96 ? 11.407 1.789 -24.043 1.00 97.19 96 GLY A O 1
ATOM 719 N N . ASP A 1 97 ? 10.164 2.293 -25.838 1.00 93.56 97 ASP A N 1
ATOM 720 C CA . ASP A 1 97 ? 11.011 1.601 -26.795 1.00 93.56 97 ASP A CA 1
ATOM 721 C C . ASP A 1 97 ? 12.258 2.413 -27.202 1.00 93.56 97 ASP A C 1
ATOM 723 O O . ASP A 1 97 ? 12.295 3.640 -27.084 1.00 93.56 97 ASP A O 1
ATOM 727 N N . THR A 1 98 ? 13.288 1.721 -27.698 1.00 94.25 98 THR A N 1
ATOM 728 C CA . THR A 1 98 ? 14.538 2.322 -28.187 1.00 94.25 98 THR A CA 1
ATOM 729 C C . THR A 1 98 ? 14.657 2.347 -29.715 1.00 94.25 98 THR A C 1
ATOM 731 O O . THR A 1 98 ? 15.606 2.948 -30.215 1.00 94.25 98 THR A O 1
ATOM 734 N N . GLY A 1 99 ? 13.758 1.690 -30.460 1.00 93.62 99 GLY A N 1
ATOM 735 C CA . GLY A 1 99 ? 13.808 1.567 -31.922 1.00 93.62 99 GLY A CA 1
ATOM 736 C C . GLY A 1 99 ? 15.067 0.887 -32.460 1.00 93.62 99 GLY A C 1
ATOM 737 O O . GLY A 1 99 ? 15.528 1.198 -33.560 1.00 93.62 99 GLY A O 1
ATOM 738 N N . ASP A 1 100 ? 15.658 -0.015 -31.671 1.00 94.69 100 ASP A N 1
ATOM 739 C CA . ASP A 1 100 ? 16.887 -0.734 -32.012 1.00 94.69 100 ASP A CA 1
ATOM 740 C C . ASP A 1 100 ? 16.554 -2.188 -32.387 1.00 94.69 100 ASP A C 1
ATOM 742 O O . ASP A 1 100 ? 16.252 -3.020 -31.539 1.00 94.69 100 ASP A O 1
ATOM 746 N N . ALA A 1 101 ? 16.663 -2.544 -33.669 1.00 94.44 101 ALA A N 1
ATOM 747 C CA . ALA A 1 101 ? 16.447 -3.926 -34.109 1.00 94.44 101 ALA A CA 1
ATOM 748 C C . ALA A 1 101 ? 17.575 -4.890 -33.690 1.00 94.44 101 ALA A C 1
ATOM 750 O O . ALA A 1 101 ? 17.439 -6.110 -33.811 1.00 94.44 101 ALA A O 1
ATOM 751 N N . THR A 1 102 ? 18.701 -4.375 -33.192 1.00 95.50 102 THR A N 1
ATOM 752 C CA . THR A 1 102 ? 19.839 -5.175 -32.718 1.00 95.50 102 THR A CA 1
ATOM 753 C C . THR A 1 102 ? 19.804 -5.412 -31.213 1.00 95.50 102 THR A C 1
ATOM 755 O O . THR A 1 102 ? 20.379 -6.408 -30.757 1.00 95.50 102 THR A O 1
ATOM 758 N N . ARG A 1 103 ? 19.053 -4.599 -30.456 1.00 95.75 103 ARG A N 1
ATOM 759 C CA . ARG A 1 103 ? 18.914 -4.711 -28.998 1.00 95.75 103 ARG A CA 1
ATOM 760 C C . ARG A 1 103 ? 17.472 -4.836 -28.543 1.00 95.75 103 ARG A C 1
ATOM 762 O O . ARG A 1 103 ? 16.584 -4.191 -29.072 1.00 95.75 103 ARG A O 1
ATOM 769 N N . ARG A 1 104 ? 17.234 -5.661 -27.528 1.00 95.31 104 ARG A N 1
ATOM 770 C CA . ARG A 1 104 ? 15.905 -5.840 -26.955 1.00 95.31 104 ARG A CA 1
ATOM 771 C C . ARG A 1 104 ? 15.645 -4.881 -25.795 1.00 95.31 104 ARG A C 1
ATOM 773 O O . ARG A 1 104 ? 16.442 -4.807 -24.863 1.00 95.31 104 ARG A O 1
ATOM 780 N N . THR A 1 105 ? 14.491 -4.234 -25.811 1.00 96.56 105 THR A N 1
ATOM 781 C CA . THR A 1 105 ? 13.933 -3.516 -24.661 1.00 96.56 105 THR A CA 1
ATOM 782 C C . THR A 1 105 ? 12.998 -4.461 -23.918 1.00 96.56 105 THR A C 1
ATOM 784 O O . THR A 1 105 ? 12.019 -4.937 -24.489 1.00 96.56 105 THR A O 1
ATOM 787 N N . ILE A 1 106 ? 13.326 -4.798 -22.672 1.00 96.75 106 ILE A N 1
ATOM 788 C CA . ILE A 1 106 ? 12.713 -5.891 -21.904 1.00 96.75 106 ILE A CA 1
ATOM 789 C C . ILE A 1 106 ? 11.725 -5.333 -20.876 1.00 96.75 106 ILE A C 1
ATOM 791 O O . ILE A 1 106 ? 12.105 -4.554 -20.003 1.00 96.75 106 ILE A O 1
ATOM 795 N N . ALA A 1 107 ? 10.475 -5.784 -20.945 1.00 97.25 107 ALA A N 1
ATOM 796 C CA . ALA A 1 107 ? 9.422 -5.523 -19.972 1.00 97.25 107 ALA A CA 1
ATOM 797 C C . ALA A 1 107 ? 9.167 -6.782 -19.131 1.00 97.25 107 ALA A C 1
ATOM 799 O O . ALA A 1 107 ? 8.741 -7.805 -19.662 1.00 97.25 107 ALA A O 1
ATOM 800 N N . ASP A 1 108 ? 9.405 -6.702 -17.825 1.00 97.12 108 ASP A N 1
ATOM 801 C CA . ASP A 1 108 ? 9.175 -7.802 -16.880 1.00 97.12 108 ASP A CA 1
ATOM 802 C C . ASP A 1 108 ? 8.185 -7.356 -15.789 1.00 97.12 108 ASP A C 1
ATOM 804 O O . ASP A 1 108 ? 6.971 -7.356 -16.013 1.00 97.12 108 ASP A O 1
ATOM 808 N N . ALA A 1 109 ? 8.686 -6.859 -14.655 1.00 97.44 109 ALA A N 1
ATOM 809 C CA . ALA A 1 109 ? 7.863 -6.487 -13.510 1.00 97.44 109 ALA A CA 1
ATOM 810 C C . ALA A 1 109 ? 8.305 -5.169 -12.866 1.00 97.44 109 ALA A C 1
ATOM 812 O O . ALA A 1 109 ? 9.459 -4.749 -12.982 1.00 97.44 109 ALA A O 1
ATOM 813 N N . VAL A 1 110 ? 7.381 -4.547 -12.133 1.00 97.75 110 VAL A N 1
ATOM 814 C CA . VAL A 1 110 ? 7.635 -3.379 -11.281 1.00 97.75 110 VAL A CA 1
ATOM 815 C C . VAL A 1 110 ? 7.121 -3.647 -9.874 1.00 97.75 110 VAL A C 1
ATOM 817 O O . VAL A 1 110 ? 6.156 -4.393 -9.695 1.00 97.75 110 VAL A O 1
ATOM 820 N N . ARG A 1 111 ? 7.734 -3.018 -8.874 1.00 95.56 111 ARG A N 1
ATOM 821 C CA . ARG A 1 111 ? 7.195 -2.953 -7.514 1.00 95.56 111 ARG A CA 1
ATOM 822 C C . ARG A 1 111 ? 7.444 -1.581 -6.907 1.00 95.56 111 ARG A C 1
ATOM 824 O O . ARG A 1 111 ? 8.435 -0.923 -7.212 1.00 95.56 111 ARG A O 1
ATOM 831 N N . LEU A 1 112 ? 6.533 -1.177 -6.034 1.00 94.94 112 LEU A N 1
ATOM 832 C CA . LEU A 1 112 ? 6.643 0.037 -5.239 1.00 94.94 112 LEU A CA 1
ATOM 833 C C . LEU A 1 112 ? 6.908 -0.381 -3.800 1.00 94.94 112 LEU A C 1
ATOM 835 O O . LEU A 1 112 ? 6.085 -1.063 -3.193 1.00 94.94 112 LEU A O 1
ATOM 839 N N . VAL A 1 113 ? 8.077 -0.024 -3.278 1.00 92.88 113 VAL A N 1
ATOM 840 C CA . VAL A 1 113 ? 8.514 -0.443 -1.944 1.00 92.88 113 VAL A CA 1
ATOM 841 C C . VAL A 1 113 ? 8.428 0.748 -1.006 1.00 92.88 113 VAL A C 1
ATOM 843 O O . VAL A 1 113 ? 9.179 1.710 -1.160 1.00 92.88 113 VAL A O 1
ATOM 846 N N . ASN A 1 114 ? 7.534 0.674 -0.020 1.00 90.38 114 ASN A N 1
ATOM 847 C CA . ASN A 1 114 ? 7.552 1.608 1.098 1.00 90.38 114 ASN A CA 1
ATOM 848 C C . ASN A 1 114 ? 8.695 1.193 2.044 1.00 90.38 114 ASN A C 1
ATOM 850 O O . ASN A 1 114 ? 8.678 0.067 2.547 1.00 90.38 114 ASN A O 1
ATOM 854 N N . PRO A 1 115 ? 9.699 2.048 2.295 1.00 85.06 115 PRO A N 1
ATOM 855 C CA . PRO A 1 115 ? 10.841 1.681 3.129 1.00 85.06 115 PRO A CA 1
ATOM 856 C C . PRO A 1 115 ? 10.545 1.703 4.636 1.00 85.06 115 PRO A C 1
ATOM 858 O O . PRO A 1 115 ? 11.473 1.537 5.422 1.00 85.06 115 PRO A O 1
ATOM 861 N N . ALA A 1 116 ? 9.288 1.918 5.041 1.00 87.38 116 ALA A N 1
ATOM 862 C CA . ALA A 1 116 ? 8.866 2.118 6.425 1.00 87.38 116 ALA A CA 1
ATOM 863 C C . ALA A 1 116 ? 9.689 3.216 7.120 1.00 87.38 116 ALA A C 1
ATOM 865 O O . ALA A 1 116 ? 10.119 3.076 8.263 1.00 87.38 116 ALA A O 1
ATOM 866 N N . GLN A 1 117 ? 9.921 4.316 6.404 1.00 85.94 117 GLN A N 1
ATOM 867 C CA . GLN A 1 117 ? 10.653 5.483 6.878 1.00 85.94 117 GLN A CA 1
ATOM 868 C C . GLN A 1 117 ? 9.710 6.684 6.893 1.00 85.94 117 GLN A C 1
ATOM 870 O O . GLN A 1 117 ? 8.907 6.849 5.982 1.00 85.94 117 GLN A O 1
ATOM 875 N N . ILE A 1 118 ? 9.834 7.533 7.911 1.00 81.31 118 ILE A N 1
ATOM 876 C CA . ILE A 1 118 ? 9.100 8.796 8.006 1.00 81.31 118 ILE A CA 1
ATOM 877 C C . ILE A 1 118 ? 10.109 9.928 8.167 1.00 81.31 118 ILE A C 1
ATOM 879 O O . ILE A 1 118 ? 11.059 9.823 8.949 1.00 81.31 118 ILE A O 1
ATOM 883 N N . ARG A 1 119 ? 9.897 11.009 7.416 1.00 79.00 119 ARG A N 1
ATOM 884 C CA . ARG A 1 119 ? 10.591 12.285 7.580 1.00 79.00 119 ARG A CA 1
ATOM 885 C C . ARG A 1 119 ? 9.684 13.207 8.389 1.00 79.00 119 ARG A C 1
ATOM 887 O O . ARG A 1 119 ? 8.523 13.359 8.044 1.00 79.00 119 ARG A O 1
ATOM 894 N N . LYS A 1 120 ? 10.221 13.789 9.461 1.00 76.12 120 LYS A N 1
ATOM 895 C CA . LYS A 1 120 ? 9.547 14.822 10.252 1.00 76.12 120 LYS A CA 1
ATOM 896 C C . LYS A 1 120 ? 10.111 16.175 9.848 1.00 76.12 120 LYS A C 1
ATOM 898 O O . LYS A 1 120 ? 11.313 16.397 10.011 1.00 76.12 120 LYS A O 1
ATOM 903 N N . ASP A 1 121 ? 9.264 17.057 9.344 1.00 75.69 121 ASP A N 1
ATOM 904 C CA . ASP A 1 121 ? 9.685 18.364 8.854 1.00 75.69 121 ASP A CA 1
ATOM 905 C C . ASP A 1 121 ? 9.799 19.420 9.963 1.00 75.69 121 ASP A C 1
ATOM 907 O O . ASP A 1 121 ? 9.321 19.267 11.097 1.00 75.69 121 ASP A O 1
ATOM 911 N N . ILE A 1 122 ? 10.523 20.500 9.654 1.00 76.06 122 ILE A N 1
ATOM 912 C CA . ILE A 1 122 ? 10.673 21.647 10.557 1.00 76.06 122 ILE A CA 1
ATOM 913 C C . ILE A 1 122 ? 9.288 22.268 10.779 1.00 76.06 122 ILE A C 1
ATOM 915 O O . ILE A 1 122 ? 8.579 22.564 9.824 1.00 76.06 122 ILE A O 1
ATOM 919 N N . GLY A 1 123 ? 8.922 22.499 12.042 1.00 75.31 123 GLY A N 1
ATOM 920 C CA . GLY A 1 123 ? 7.625 23.078 12.411 1.00 75.31 123 GLY A CA 1
ATOM 921 C C . GLY A 1 123 ? 6.505 22.059 12.635 1.00 75.31 123 GLY A C 1
ATOM 922 O O . GLY A 1 123 ? 5.437 22.442 13.104 1.00 75.31 123 GLY A O 1
ATOM 923 N N 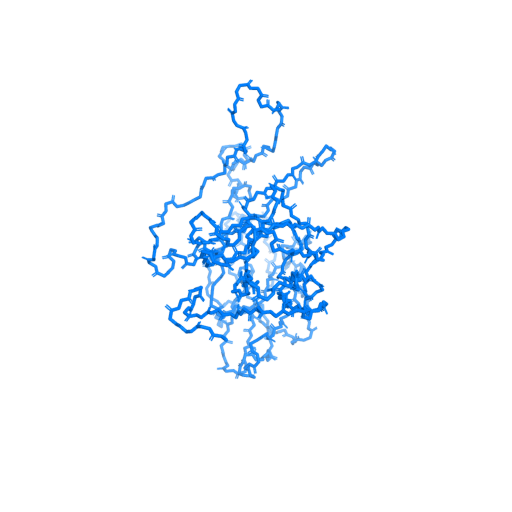. GLU A 1 124 ? 6.743 20.770 12.382 1.00 78.06 124 GLU A N 1
ATOM 924 C CA . GLU A 1 124 ? 5.829 19.709 12.805 1.00 78.06 124 GLU A CA 1
ATOM 925 C C . GLU A 1 124 ? 6.046 19.386 14.288 1.00 78.06 124 GLU A C 1
ATOM 927 O O . GLU A 1 124 ? 7.173 19.132 14.728 1.00 78.06 124 GLU A O 1
ATOM 932 N N . TYR A 1 125 ? 4.972 19.357 15.072 1.00 71.94 125 TYR A N 1
ATOM 933 C CA . TYR A 1 125 ? 5.014 19.031 16.500 1.00 71.94 125 TYR A CA 1
ATOM 934 C C . TYR A 1 125 ? 3.956 17.978 16.832 1.00 71.94 125 TYR A C 1
ATOM 936 O O . TYR A 1 125 ? 2.881 17.985 16.235 1.00 71.94 125 TYR A O 1
ATOM 944 N N . ASN A 1 126 ? 4.267 17.100 17.794 1.00 70.12 126 ASN A N 1
ATOM 945 C CA . ASN A 1 126 ? 3.347 16.132 18.409 1.00 70.12 126 ASN A CA 1
ATOM 946 C C . ASN A 1 126 ? 2.479 15.357 17.400 1.00 70.12 126 ASN A C 1
ATOM 948 O O . ASN A 1 126 ? 1.266 15.541 17.345 1.00 70.12 126 ASN A O 1
ATOM 952 N N . GLN A 1 127 ? 3.111 14.500 16.595 1.00 72.75 127 GLN A N 1
ATOM 953 C CA . GLN A 1 127 ? 2.438 13.699 15.570 1.00 72.75 127 GLN A CA 1
ATOM 954 C C . GLN A 1 127 ? 2.498 12.207 15.898 1.00 72.75 127 GLN A C 1
ATOM 956 O O . GLN A 1 127 ? 3.495 11.712 16.425 1.00 72.75 127 GLN A O 1
ATOM 961 N N . TRP A 1 128 ? 1.444 11.484 15.518 1.00 75.06 128 TRP A N 1
ATOM 962 C CA . TRP A 1 128 ? 1.483 10.028 15.443 1.00 75.06 128 TRP A CA 1
ATOM 963 C C . TRP A 1 128 ? 2.142 9.601 14.135 1.00 75.06 128 TRP A C 1
ATOM 965 O O . TRP A 1 128 ? 1.705 9.983 13.050 1.00 75.06 128 TRP A O 1
ATOM 975 N N . HIS A 1 129 ? 3.177 8.774 14.235 1.00 79.56 129 HIS A N 1
ATOM 976 C CA . HIS A 1 129 ? 3.839 8.182 13.080 1.00 79.56 129 HIS A CA 1
ATOM 977 C C . HIS A 1 129 ? 3.328 6.762 12.843 1.00 79.56 129 HIS A C 1
ATOM 979 O O . HIS A 1 129 ? 3.292 5.943 13.760 1.00 79.56 129 HIS A O 1
ATOM 985 N N . ASN A 1 130 ? 2.955 6.466 11.598 1.00 80.00 130 ASN A N 1
ATOM 986 C CA . ASN A 1 130 ? 2.426 5.167 11.196 1.00 80.00 130 ASN A CA 1
ATOM 987 C C . ASN A 1 130 ? 3.402 4.472 10.245 1.00 80.00 130 ASN A C 1
ATOM 989 O O . ASN A 1 130 ? 3.577 4.896 9.106 1.00 80.00 130 ASN A O 1
ATOM 993 N N . PHE A 1 131 ? 4.012 3.379 10.698 1.00 84.31 131 PHE A N 1
ATOM 994 C CA . PHE A 1 131 ? 4.966 2.606 9.905 1.00 84.31 131 PHE A CA 1
ATOM 995 C C . PHE A 1 131 ? 4.287 1.427 9.211 1.00 84.31 131 PHE A C 1
ATOM 997 O O . PHE A 1 131 ? 3.585 0.633 9.840 1.00 84.31 131 PHE A O 1
ATOM 1004 N N . ARG A 1 132 ? 4.519 1.278 7.904 1.00 82.38 132 ARG A N 1
ATOM 1005 C CA . ARG A 1 132 ? 3.997 0.142 7.138 1.00 82.38 132 ARG A CA 1
ATOM 1006 C C . ARG A 1 132 ? 4.850 -1.093 7.384 1.00 82.38 132 ARG A C 1
ATOM 1008 O O . ARG A 1 132 ? 5.995 -1.161 6.962 1.00 82.38 132 ARG A O 1
ATOM 1015 N N . VAL A 1 133 ? 4.257 -2.086 8.040 1.00 86.12 133 VAL A N 1
ATOM 1016 C CA . VAL A 1 133 ? 4.933 -3.346 8.394 1.00 86.12 133 VAL A CA 1
ATOM 1017 C C . VAL A 1 133 ? 4.296 -4.588 7.761 1.00 86.12 133 VAL A C 1
ATOM 1019 O O . VAL A 1 133 ? 4.708 -5.705 8.062 1.00 86.12 133 VAL A O 1
ATOM 1022 N N . GLY A 1 134 ? 3.307 -4.402 6.877 1.00 83.06 134 GLY A N 1
ATOM 1023 C CA . GLY A 1 134 ? 2.476 -5.475 6.317 1.00 83.06 134 GLY A CA 1
ATOM 1024 C C . GLY A 1 134 ? 3.279 -6.628 5.718 1.00 83.06 134 GLY A C 1
ATOM 1025 O O . GLY A 1 134 ? 3.087 -7.767 6.126 1.00 83.06 134 GLY A O 1
ATOM 1026 N N . ASP A 1 135 ? 4.237 -6.342 4.835 1.00 85.00 135 ASP A N 1
ATOM 1027 C CA . ASP A 1 135 ? 5.067 -7.372 4.194 1.00 85.00 135 ASP A CA 1
ATOM 1028 C C . ASP A 1 135 ? 5.884 -8.187 5.204 1.00 85.00 135 ASP A C 1
ATOM 1030 O O . ASP A 1 135 ? 6.011 -9.406 5.081 1.00 85.00 135 ASP A O 1
ATOM 1034 N N . THR A 1 136 ? 6.446 -7.521 6.215 1.00 88.75 136 THR A N 1
ATOM 1035 C CA . THR A 1 136 ? 7.239 -8.173 7.263 1.00 88.75 136 THR A CA 1
ATOM 1036 C C . THR A 1 136 ? 6.354 -9.054 8.137 1.00 88.75 136 THR A C 1
ATOM 1038 O O . THR A 1 136 ? 6.666 -10.227 8.337 1.00 88.75 136 THR A O 1
ATOM 1041 N N . VAL A 1 137 ? 5.210 -8.530 8.585 1.00 88.56 137 VAL A N 1
ATOM 1042 C CA . VAL A 1 137 ? 4.233 -9.300 9.366 1.00 88.56 137 VAL A CA 1
ATOM 1043 C C . VAL A 1 137 ? 3.690 -10.478 8.554 1.00 88.56 137 VAL A C 1
ATOM 1045 O O . VAL A 1 137 ? 3.578 -11.582 9.079 1.00 88.56 137 VAL A O 1
ATOM 1048 N N . GLN A 1 138 ? 3.426 -10.296 7.259 1.00 86.56 138 GLN A N 1
ATOM 1049 C CA . GLN A 1 138 ? 2.952 -11.364 6.381 1.00 86.56 138 GLN A CA 1
ATOM 1050 C C . GLN A 1 138 ? 3.971 -12.502 6.262 1.00 86.56 138 GLN A C 1
ATOM 1052 O O . GLN A 1 138 ? 3.574 -13.668 6.208 1.00 86.56 138 GLN A O 1
ATOM 1057 N N . LYS A 1 139 ? 5.274 -12.190 6.257 1.00 89.44 139 LYS A N 1
ATOM 1058 C CA . LYS A 1 139 ? 6.343 -13.201 6.272 1.00 89.44 139 LYS A CA 1
ATOM 1059 C C . LYS A 1 139 ? 6.414 -13.965 7.590 1.00 89.44 139 LYS A C 1
ATOM 1061 O O . LYS A 1 139 ? 6.688 -15.164 7.570 1.00 89.44 139 LYS A O 1
ATOM 1066 N N . TRP A 1 140 ? 6.147 -13.297 8.713 1.00 92.12 140 TRP A N 1
ATOM 1067 C CA . TRP A 1 140 ? 6.035 -13.956 10.017 1.00 92.12 140 TRP A CA 1
ATOM 1068 C C . TRP A 1 140 ? 4.850 -14.916 10.049 1.00 92.12 140 TRP A C 1
ATOM 1070 O O . TRP A 1 140 ? 5.011 -16.075 10.418 1.00 92.12 140 TRP A O 1
ATOM 1080 N N . VAL A 1 141 ? 3.680 -14.460 9.591 1.00 87.44 141 VAL A N 1
ATOM 1081 C CA . VAL A 1 141 ? 2.458 -15.277 9.518 1.00 87.44 141 VAL A CA 1
ATOM 1082 C C . VAL A 1 141 ? 2.643 -16.475 8.586 1.00 87.44 141 VAL A C 1
ATOM 1084 O O . VAL A 1 141 ? 2.194 -17.572 8.906 1.00 87.44 141 VAL A O 1
ATOM 1087 N N . SER A 1 142 ? 3.328 -16.300 7.452 1.00 90.06 142 SER A N 1
ATOM 1088 C CA . SER A 1 142 ? 3.597 -17.396 6.513 1.00 90.06 142 SER A CA 1
ATOM 1089 C C . SER A 1 142 ? 4.744 -18.319 6.935 1.00 90.06 142 SER A C 1
ATOM 1091 O O . SER A 1 142 ? 5.018 -19.294 6.239 1.00 90.06 142 SER A O 1
ATOM 1093 N N . GLY A 1 143 ? 5.445 -18.019 8.035 1.00 91.44 143 GLY A N 1
ATOM 1094 C CA . GLY A 1 143 ? 6.607 -18.787 8.493 1.00 91.44 143 GLY A CA 1
ATOM 1095 C C . GLY A 1 143 ? 7.842 -18.666 7.591 1.00 91.44 143 GLY A C 1
ATOM 1096 O O . GLY A 1 143 ? 8.801 -19.414 7.758 1.00 91.44 143 GLY A O 1
ATOM 1097 N N . THR A 1 144 ? 7.848 -17.727 6.641 1.00 95.44 144 THR A N 1
ATOM 1098 C CA . THR A 1 144 ? 8.984 -17.494 5.726 1.00 95.44 144 THR A CA 1
ATOM 1099 C C . THR A 1 144 ? 10.073 -16.618 6.342 1.00 95.44 144 THR A C 1
ATOM 1101 O O . THR A 1 144 ? 11.169 -16.499 5.795 1.00 95.44 144 THR A O 1
ATOM 1104 N N . SER A 1 145 ? 9.799 -15.979 7.480 1.00 93.19 145 SER A N 1
ATOM 1105 C CA . SER A 1 145 ? 10.801 -15.276 8.280 1.00 93.19 145 SER A CA 1
ATOM 1106 C C . SER A 1 145 ? 10.478 -15.400 9.771 1.00 93.19 145 SER A C 1
ATOM 1108 O O . SER A 1 145 ? 9.306 -15.314 10.139 1.00 93.19 145 SER A O 1
ATOM 1110 N N . PRO A 1 146 ? 11.486 -15.574 10.643 1.00 92.62 146 PRO A N 1
ATOM 1111 C CA . PRO A 1 146 ? 11.283 -15.541 12.088 1.00 92.62 146 PRO A CA 1
ATOM 1112 C C . PRO A 1 146 ? 10.805 -14.158 12.552 1.00 92.62 146 PRO A C 1
ATOM 1114 O O . PRO A 1 146 ? 11.192 -13.128 11.994 1.00 92.62 146 PRO A O 1
ATOM 1117 N N . ASN A 1 147 ? 9.970 -14.144 13.592 1.00 92.19 147 ASN A N 1
ATOM 1118 C CA . ASN A 1 147 ? 9.509 -12.919 14.234 1.00 92.19 147 ASN A CA 1
ATOM 1119 C C . ASN A 1 147 ? 10.475 -12.516 15.355 1.00 92.19 147 ASN A C 1
ATOM 1121 O O . ASN A 1 147 ? 10.554 -13.193 16.378 1.00 92.19 147 ASN A O 1
ATOM 1125 N N . TYR A 1 148 ? 11.179 -11.401 15.160 1.00 90.94 148 TYR A N 1
ATOM 1126 C CA . TYR A 1 148 ? 12.051 -10.782 16.165 1.00 90.94 148 TYR A CA 1
ATOM 1127 C C . TYR A 1 148 ? 11.512 -9.432 16.668 1.00 90.94 148 TYR A C 1
ATOM 1129 O O . TYR A 1 148 ? 12.220 -8.705 17.359 1.00 90.94 148 TYR A O 1
ATOM 1137 N N . GLY A 1 149 ? 10.272 -9.080 16.319 1.00 87.06 149 GLY A N 1
ATOM 1138 C CA . GLY A 1 149 ? 9.693 -7.769 16.594 1.00 87.06 149 GLY A CA 1
ATOM 1139 C C . GLY A 1 149 ? 10.213 -6.666 15.667 1.00 87.06 149 GLY A C 1
ATOM 1140 O O . GLY A 1 149 ? 10.750 -6.927 14.588 1.00 87.06 149 GLY A O 1
ATOM 1141 N N . PHE A 1 150 ? 10.014 -5.417 16.089 1.00 85.75 150 PHE A N 1
ATOM 1142 C CA . PHE A 1 150 ? 10.434 -4.217 15.365 1.00 85.75 150 PHE A CA 1
ATOM 1143 C C . PHE A 1 150 ? 11.322 -3.342 16.244 1.00 85.75 150 PHE A C 1
ATOM 1145 O O . PHE A 1 150 ? 11.101 -3.234 17.447 1.00 85.75 150 PHE A O 1
ATOM 1152 N N . VAL A 1 151 ? 12.283 -2.670 15.614 1.00 86.38 151 VAL A N 1
ATOM 1153 C CA . VAL A 1 151 ? 13.081 -1.604 16.224 1.00 86.38 151 VAL A CA 1
ATOM 1154 C C . VAL A 1 151 ? 12.933 -0.365 15.355 1.00 86.38 151 VAL A C 1
ATOM 1156 O O . VAL A 1 151 ? 13.038 -0.449 14.131 1.00 86.38 151 VAL A O 1
ATOM 1159 N N . ILE A 1 152 ? 12.694 0.781 15.988 1.00 82.19 152 ILE A N 1
ATOM 1160 C CA . ILE A 1 152 ? 12.719 2.083 15.323 1.00 82.19 152 ILE A CA 1
ATOM 1161 C C . ILE A 1 152 ? 14.106 2.680 15.552 1.00 82.19 152 ILE A C 1
ATOM 1163 O O . ILE A 1 152 ? 14.566 2.758 16.689 1.00 82.19 152 ILE A O 1
ATOM 1167 N N . LYS A 1 153 ? 14.761 3.097 14.470 1.00 83.94 153 LYS A N 1
ATOM 1168 C CA . LYS A 1 153 ? 16.077 3.746 14.490 1.00 83.94 153 LYS A CA 1
ATOM 1169 C C . LYS A 1 153 ? 16.080 4.985 13.613 1.00 83.94 153 LYS A C 1
ATOM 1171 O O . LYS A 1 153 ? 15.280 5.088 12.679 1.00 83.94 153 LYS A O 1
ATOM 1176 N N . ALA A 1 154 ? 17.003 5.903 13.883 1.00 84.50 154 ALA A N 1
ATOM 1177 C CA . ALA A 1 154 ? 17.259 6.990 12.952 1.00 84.50 154 ALA A CA 1
ATOM 1178 C C . ALA A 1 154 ? 17.903 6.438 11.668 1.00 84.50 154 ALA A C 1
ATOM 1180 O O . ALA A 1 154 ? 18.600 5.421 11.672 1.00 84.50 154 ALA A O 1
ATOM 1181 N N . VAL A 1 155 ? 17.635 7.106 10.546 1.00 84.56 155 VAL A N 1
ATOM 1182 C CA . VAL A 1 155 ? 18.195 6.735 9.235 1.00 84.56 155 VAL A CA 1
ATOM 1183 C C . VAL A 1 155 ? 19.702 6.983 9.209 1.00 84.56 155 VAL A C 1
ATOM 1185 O O . VAL A 1 155 ? 20.446 6.165 8.675 1.00 84.56 155 VAL A O 1
ATOM 1188 N N . ASP A 1 156 ? 20.135 8.078 9.831 1.00 84.94 156 ASP A N 1
ATOM 1189 C CA . ASP A 1 156 ? 21.532 8.422 10.061 1.00 84.94 156 ASP A CA 1
ATOM 1190 C C . ASP A 1 156 ? 21.775 8.534 11.574 1.00 84.94 156 ASP A C 1
ATOM 1192 O O . ASP A 1 156 ? 21.175 9.369 12.246 1.00 84.94 156 ASP A O 1
ATOM 1196 N N . GLU A 1 157 ? 22.625 7.650 12.097 1.00 85.69 157 GLU A N 1
ATOM 1197 C CA . GLU A 1 157 ? 23.065 7.599 13.502 1.00 85.69 157 GLU A CA 1
ATOM 1198 C C . GLU A 1 157 ? 24.562 7.947 13.624 1.00 85.69 157 GLU A C 1
ATOM 1200 O O . GLU A 1 157 ? 25.203 7.647 14.631 1.00 85.69 157 GLU A O 1
ATOM 1205 N N . SER A 1 158 ? 25.156 8.530 12.576 1.00 88.50 158 SER A N 1
ATOM 1206 C CA . SER A 1 158 ? 26.561 8.932 12.577 1.00 88.50 158 SER A CA 1
ATOM 1207 C C . SER A 1 158 ? 26.825 10.117 13.509 1.00 88.50 158 SER A C 1
ATOM 1209 O O . SER A 1 158 ? 25.929 10.877 13.870 1.00 88.50 158 SER A O 1
ATOM 1211 N N . SER A 1 159 ? 28.095 10.333 13.861 1.00 86.75 159 SER A N 1
ATOM 1212 C CA . SER A 1 159 ? 28.506 11.475 14.692 1.00 86.75 159 SER A CA 1
ATOM 1213 C C . SER A 1 159 ? 28.286 12.838 14.025 1.00 86.75 159 SER A C 1
ATOM 1215 O O . SER A 1 159 ? 28.388 13.865 14.691 1.00 86.75 159 SER A O 1
ATOM 1217 N N . THR A 1 160 ? 28.016 12.857 12.719 1.00 88.44 160 THR A N 1
ATOM 1218 C CA . THR A 1 160 ? 27.708 14.056 11.929 1.00 88.44 160 THR A CA 1
ATOM 1219 C C . THR A 1 160 ? 26.227 14.173 11.579 1.00 88.44 160 THR A C 1
ATOM 1221 O O . THR A 1 160 ? 25.858 15.084 10.838 1.00 88.44 160 THR A O 1
ATOM 1224 N N . ALA A 1 161 ? 25.388 13.259 12.074 1.00 82.50 161 ALA A N 1
ATOM 1225 C CA . ALA A 1 161 ? 23.957 13.279 11.818 1.00 82.50 161 ALA A CA 1
ATOM 1226 C C . ALA A 1 161 ? 23.323 14.581 12.350 1.00 82.50 161 ALA A C 1
ATOM 1228 O O . ALA A 1 161 ? 23.788 15.133 13.356 1.00 82.50 161 ALA A O 1
ATOM 1229 N N . PRO A 1 162 ? 22.250 15.083 11.709 1.00 76.12 162 PRO A N 1
ATOM 1230 C CA . PRO A 1 162 ? 21.505 16.225 12.223 1.00 76.12 162 PRO A CA 1
ATOM 1231 C C . PRO A 1 162 ? 21.086 16.013 13.684 1.00 76.12 162 PRO A C 1
ATOM 1233 O O . PRO A 1 162 ? 20.480 15.001 14.037 1.00 76.12 162 PRO A O 1
ATOM 1236 N N . LEU A 1 163 ? 21.408 16.986 14.539 1.00 71.62 163 LEU A N 1
ATOM 1237 C CA . LEU A 1 163 ? 20.990 16.987 15.938 1.00 71.62 163 LEU A CA 1
ATOM 1238 C C . LEU A 1 163 ? 19.519 17.409 16.037 1.00 71.62 163 LEU A C 1
ATOM 1240 O O . LEU A 1 163 ? 19.122 18.430 15.479 1.00 71.62 163 LEU A O 1
ATOM 1244 N N . GLY A 1 164 ? 18.733 16.644 16.797 1.00 64.19 164 GLY A N 1
ATOM 1245 C CA . GLY A 1 164 ? 17.290 16.844 16.927 1.00 64.19 164 GLY A CA 1
ATOM 1246 C C . GLY A 1 164 ? 16.508 16.024 15.899 1.00 64.19 164 GLY A C 1
ATOM 1247 O O . GLY A 1 164 ? 16.609 16.232 14.695 1.00 64.19 164 GLY A O 1
ATOM 1248 N N . GLY A 1 165 ? 15.706 15.083 16.393 1.00 63.66 165 GLY A N 1
ATOM 1249 C CA . GLY A 1 165 ? 14.869 14.193 15.591 1.00 63.66 165 GLY A CA 1
ATOM 1250 C C . GLY A 1 165 ? 13.594 13.813 16.347 1.00 63.66 165 GLY A C 1
ATOM 1251 O O . GLY A 1 165 ? 13.383 14.295 17.463 1.00 63.66 165 GLY A O 1
ATOM 1252 N N . PRO A 1 166 ? 12.721 12.978 15.758 1.00 70.56 166 PRO A N 1
ATOM 1253 C CA . PRO A 1 166 ? 11.533 12.483 16.442 1.00 70.56 166 PRO A CA 1
ATOM 1254 C C . PRO A 1 166 ? 11.919 11.807 17.760 1.00 70.56 166 PRO A C 1
ATOM 1256 O O . PRO A 1 166 ? 12.698 10.856 17.769 1.00 70.56 166 PRO A O 1
ATOM 1259 N N . GLN A 1 167 ? 11.366 12.295 18.866 1.00 72.50 167 GLN A N 1
ATOM 1260 C CA . GLN A 1 167 ? 11.399 11.588 20.138 1.00 72.50 167 GLN A CA 1
ATOM 1261 C C . GLN A 1 167 ? 10.100 10.802 20.250 1.00 72.50 167 GLN A C 1
ATOM 1263 O O . GLN A 1 167 ? 9.016 11.384 20.271 1.00 72.50 167 GLN A O 1
ATOM 1268 N N . TYR A 1 168 ? 10.215 9.478 20.279 1.00 73.75 168 TYR A N 1
ATOM 1269 C CA . TYR A 1 168 ? 9.084 8.617 20.586 1.00 73.75 168 TYR A CA 1
ATOM 1270 C C . TYR A 1 168 ? 9.023 8.458 22.094 1.00 73.75 168 TYR A C 1
ATOM 1272 O O . TYR A 1 168 ? 9.999 8.037 22.712 1.00 73.75 168 TYR A O 1
ATOM 1280 N N . GLN A 1 169 ? 7.885 8.821 22.674 1.00 63.50 169 GLN A N 1
ATOM 1281 C CA . GLN A 1 169 ? 7.632 8.550 24.079 1.00 63.50 169 GLN A CA 1
ATOM 1282 C C . GLN A 1 169 ? 7.452 7.038 24.249 1.00 63.50 169 GLN A C 1
ATOM 1284 O O . GLN A 1 169 ? 6.779 6.387 23.447 1.00 63.50 169 GLN A O 1
ATOM 1289 N N . ALA A 1 170 ? 8.086 6.483 25.275 1.00 60.78 170 ALA A N 1
ATOM 1290 C CA . ALA A 1 170 ? 7.783 5.153 25.775 1.00 60.78 170 ALA A CA 1
ATOM 1291 C C . ALA A 1 170 ? 6.986 5.330 27.071 1.00 60.78 170 ALA A C 1
ATOM 1293 O O . ALA A 1 170 ? 7.305 6.203 27.871 1.00 60.78 170 ALA A O 1
ATOM 1294 N N . GLY A 1 171 ? 5.952 4.520 27.286 1.00 53.91 171 GLY A N 1
ATOM 1295 C CA . GLY A 1 171 ? 5.100 4.601 28.481 1.00 53.91 171 GLY A CA 1
ATOM 1296 C C . GLY A 1 171 ? 5.741 4.067 29.768 1.00 53.91 171 GLY A C 1
ATOM 1297 O O . GLY A 1 171 ? 5.017 3.705 30.692 1.00 53.91 171 GLY A O 1
ATOM 1298 N N . ASP A 1 172 ? 7.071 3.988 29.844 1.00 51.44 172 ASP A N 1
ATOM 1299 C CA . ASP A 1 172 ? 7.748 3.584 31.073 1.00 51.44 172 ASP A CA 1
ATOM 1300 C C . ASP A 1 172 ? 7.799 4.761 32.062 1.00 51.44 172 ASP A C 1
ATOM 1302 O O . ASP A 1 172 ? 8.344 5.823 31.774 1.00 51.44 172 ASP A O 1
ATOM 1306 N N . TYR A 1 173 ? 7.241 4.528 33.255 1.00 42.56 173 TYR A N 1
ATOM 1307 C CA . TYR A 1 173 ? 7.331 5.326 34.490 1.00 42.56 173 TYR A CA 1
ATOM 1308 C C . TYR A 1 173 ? 6.765 6.764 34.522 1.00 42.56 173 TYR A C 1
ATOM 1310 O O . TYR A 1 173 ? 6.219 7.138 35.561 1.00 42.56 173 TYR A O 1
ATOM 1318 N N . ASP A 1 174 ? 6.829 7.559 33.451 1.00 50.1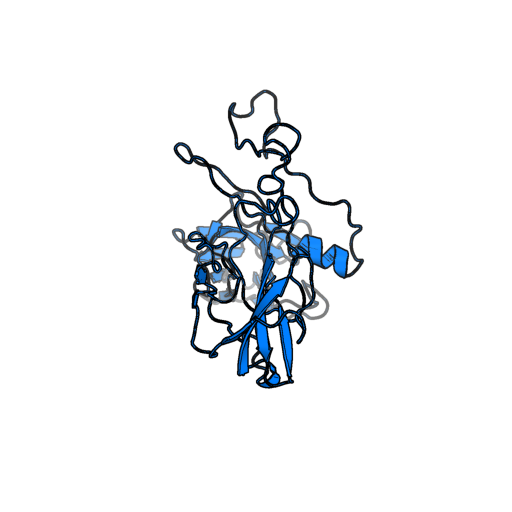2 174 ASP A N 1
ATOM 1319 C CA . ASP A 1 174 ? 6.584 9.018 33.540 1.00 50.12 174 ASP A CA 1
ATOM 1320 C C . ASP A 1 174 ? 5.107 9.453 33.475 1.00 50.12 174 ASP A C 1
ATOM 1322 O O . ASP A 1 174 ? 4.775 10.579 33.843 1.00 50.12 174 ASP A O 1
ATOM 1326 N N . TYR A 1 175 ? 4.193 8.560 33.083 1.00 52.34 175 TYR A N 1
ATOM 1327 C CA . TYR A 1 175 ? 2.755 8.861 32.982 1.00 52.34 175 TYR A CA 1
ATOM 1328 C C . TYR A 1 175 ? 1.896 8.132 34.027 1.00 52.34 175 TYR A C 1
ATOM 1330 O O . TYR A 1 175 ? 0.741 7.803 33.776 1.00 52.34 175 TYR A O 1
ATOM 1338 N N . GLY A 1 176 ? 2.448 7.806 35.200 1.00 51.78 176 GLY A N 1
ATOM 1339 C CA . GLY A 1 176 ? 1.655 7.253 36.312 1.00 51.78 176 GLY A CA 1
ATOM 1340 C C . GLY A 1 176 ? 0.953 5.916 36.014 1.00 51.78 176 GLY A C 1
ATOM 1341 O O . GLY A 1 176 ? -0.041 5.593 36.661 1.00 51.78 176 GLY A O 1
ATOM 1342 N N . GLY A 1 177 ? 1.455 5.143 35.043 1.00 53.84 177 GLY A N 1
ATOM 1343 C CA . GLY A 1 177 ? 0.848 3.886 34.592 1.00 53.84 177 GLY A CA 1
ATOM 1344 C C . GLY A 1 177 ? -0.120 4.017 33.408 1.00 53.84 177 GLY A C 1
ATOM 1345 O O . GLY A 1 177 ? -0.770 3.030 33.062 1.00 53.84 177 GLY A O 1
ATOM 1346 N N . GLU A 1 178 ? -0.229 5.187 32.765 1.00 50.50 178 GLU A N 1
ATOM 1347 C CA . GLU A 1 178 ? -0.997 5.329 31.522 1.00 50.50 178 GLU A CA 1
ATOM 1348 C C . GLU A 1 178 ? -0.394 4.479 30.393 1.00 50.50 178 GLU A C 1
ATOM 1350 O O . GLU A 1 178 ? 0.733 4.677 29.945 1.00 50.50 178 GLU A O 1
ATOM 1355 N N . THR A 1 179 ? -1.188 3.547 29.871 1.00 53.66 179 THR A N 1
ATOM 1356 C CA . THR A 1 179 ? -0.808 2.634 28.780 1.00 53.66 179 THR A CA 1
ATOM 1357 C C . THR A 1 179 ? -1.111 3.196 27.386 1.00 53.66 179 THR A C 1
ATOM 1359 O O . THR A 1 179 ? -0.970 2.494 26.389 1.00 53.66 179 THR A O 1
ATOM 1362 N N . SER A 1 180 ? -1.541 4.458 27.290 1.00 55.25 180 SER A N 1
ATOM 1363 C CA . SER A 1 180 ? -1.968 5.082 26.027 1.00 55.25 180 SER A CA 1
ATOM 1364 C C . SER A 1 180 ? -0.794 5.545 25.147 1.00 55.25 180 SER A C 1
ATOM 1366 O O . SER A 1 180 ? -0.940 5.681 23.934 1.00 55.25 180 SER A O 1
ATOM 1368 N N . THR A 1 181 ? 0.383 5.773 25.739 1.00 54.66 181 THR A N 1
ATOM 1369 C CA . THR A 1 181 ? 1.550 6.375 25.067 1.00 54.66 181 THR A CA 1
ATOM 1370 C C . THR A 1 181 ? 2.635 5.370 24.673 1.00 54.66 181 THR A C 1
ATOM 1372 O O . THR A 1 181 ? 3.650 5.769 24.107 1.00 54.66 181 THR A O 1
ATOM 1375 N N . ILE A 1 182 ? 2.443 4.068 24.917 1.00 63.72 182 ILE A N 1
ATOM 1376 C CA . ILE A 1 182 ? 3.386 3.041 24.449 1.00 63.72 182 ILE A CA 1
ATOM 1377 C C . ILE A 1 182 ? 3.255 2.816 22.933 1.00 63.72 182 ILE A C 1
ATOM 1379 O O . ILE A 1 182 ? 2.148 2.889 22.388 1.00 63.72 182 ILE A O 1
ATOM 1383 N N . PRO A 1 183 ? 4.350 2.468 22.231 1.00 62.41 183 PRO A N 1
ATOM 1384 C CA . PRO A 1 183 ? 4.271 1.988 20.859 1.00 62.41 183 PRO A CA 1
ATOM 1385 C C . PRO A 1 183 ? 3.297 0.808 20.753 1.00 62.41 183 PRO A C 1
ATOM 1387 O O . PRO A 1 183 ? 3.505 -0.246 21.356 1.00 62.41 183 PRO A O 1
ATOM 1390 N N . ARG A 1 184 ? 2.226 0.974 19.974 1.00 64.31 184 ARG A N 1
ATOM 1391 C CA . ARG A 1 184 ? 1.212 -0.064 19.765 1.00 64.31 184 ARG A CA 1
ATOM 1392 C C . ARG A 1 184 ? 1.384 -0.698 18.392 1.00 64.31 184 ARG A C 1
ATOM 1394 O O . ARG A 1 184 ? 1.135 -0.054 17.376 1.00 64.31 184 ARG A O 1
ATOM 1401 N N . LEU A 1 185 ? 1.729 -1.984 18.353 1.00 65.69 185 LEU A N 1
ATOM 1402 C CA . LEU A 1 185 ? 1.596 -2.779 17.134 1.00 65.69 185 LEU A CA 1
ATOM 1403 C C . LEU A 1 185 ? 0.158 -3.296 17.040 1.00 65.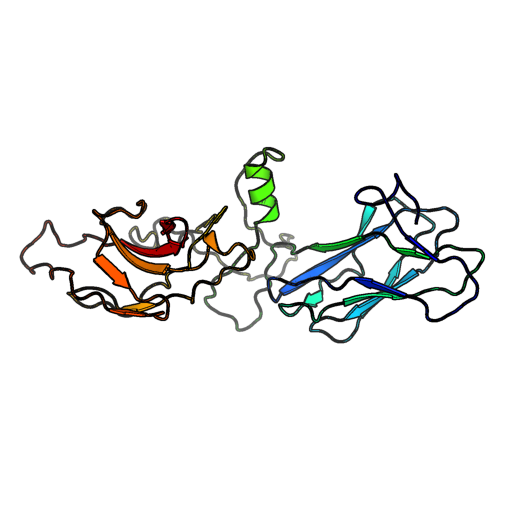69 185 LEU A C 1
ATOM 1405 O O . LEU A 1 185 ? -0.246 -4.165 17.806 1.00 65.69 185 LEU A O 1
ATOM 1409 N N . THR A 1 186 ? -0.608 -2.764 16.092 1.00 67.88 186 THR A N 1
ATOM 1410 C CA . THR A 1 186 ? -1.931 -3.301 15.745 1.00 67.88 186 THR A CA 1
ATOM 1411 C C . THR A 1 186 ? -1.772 -4.153 14.495 1.00 67.88 186 THR A C 1
ATOM 1413 O O . THR A 1 186 ? -1.393 -3.639 13.443 1.00 67.88 186 THR A O 1
ATOM 1416 N N . VAL A 1 187 ? -2.001 -5.462 14.616 1.00 63.16 187 VAL A N 1
ATOM 1417 C CA . VAL A 1 187 ? -1.981 -6.378 13.472 1.00 63.16 187 VAL A CA 1
ATOM 1418 C C . VAL A 1 187 ? -3.410 -6.747 13.121 1.00 63.16 187 VAL A C 1
ATOM 1420 O O . VAL A 1 187 ? -4.120 -7.353 13.916 1.00 63.16 187 VAL A O 1
ATOM 1423 N N . THR A 1 188 ? -3.803 -6.417 11.899 1.00 64.56 188 THR A N 1
ATOM 1424 C CA . THR A 1 188 ? -5.125 -6.705 11.353 1.00 64.56 188 THR A CA 1
ATOM 1425 C C . THR A 1 188 ? -4.943 -7.630 10.156 1.00 64.56 188 THR A C 1
ATOM 1427 O O . THR A 1 188 ? -4.277 -7.262 9.191 1.00 64.56 188 THR A O 1
ATOM 1430 N N . PHE A 1 189 ? -5.476 -8.849 10.226 1.00 61.97 189 PHE A N 1
ATOM 1431 C CA . PHE A 1 189 ? -5.320 -9.866 9.184 1.00 61.97 189 PHE A CA 1
ATOM 1432 C C . PHE A 1 189 ? -6.631 -10.626 8.957 1.00 61.97 189 PHE A C 1
ATOM 1434 O O . PHE A 1 189 ? -7.464 -10.722 9.854 1.00 61.97 189 PHE A O 1
ATOM 1441 N N . GLY A 1 190 ? -6.806 -11.182 7.756 1.00 71.38 190 GLY A N 1
ATOM 1442 C CA . GLY A 1 190 ? -8.017 -11.917 7.377 1.00 71.38 190 GLY A CA 1
ATOM 1443 C C . GLY A 1 190 ? -9.209 -11.018 7.020 1.00 71.38 190 GLY A C 1
ATOM 1444 O O . GLY A 1 190 ? -9.035 -9.882 6.580 1.00 71.38 190 GLY A O 1
ATOM 1445 N N . LYS A 1 191 ? -10.428 -11.557 7.174 1.00 79.69 191 LYS A N 1
ATOM 1446 C CA . LYS A 1 191 ? -11.685 -10.807 7.021 1.00 79.69 191 LYS A CA 1
ATOM 1447 C C . LYS A 1 191 ? -11.826 -9.851 8.202 1.00 79.69 191 LYS A C 1
ATOM 1449 O O . LYS A 1 191 ? -11.808 -10.290 9.349 1.00 79.69 191 LYS A O 1
ATOM 1454 N N . VAL A 1 192 ? -11.958 -8.561 7.927 1.00 78.25 192 VAL A N 1
ATOM 1455 C CA . VAL A 1 192 ? -11.920 -7.518 8.960 1.00 78.25 192 VAL A CA 1
ATOM 1456 C C . VAL A 1 192 ? -13.142 -6.627 8.841 1.00 78.25 192 VAL A C 1
ATOM 1458 O O . VAL A 1 192 ? -13.647 -6.424 7.738 1.00 78.25 192 VAL A O 1
ATOM 1461 N N . GLY A 1 193 ? -13.638 -6.143 9.979 1.00 87.44 193 GLY A N 1
ATOM 1462 C CA . GLY A 1 193 ? -14.754 -5.208 10.032 1.00 87.44 193 GLY A CA 1
ATOM 1463 C C . GLY A 1 193 ? -14.325 -3.786 9.665 1.00 87.44 193 GLY A C 1
ATOM 1464 O O . GLY A 1 193 ? -13.481 -3.565 8.799 1.00 87.44 193 GLY A O 1
ATOM 1465 N N . THR A 1 194 ? -14.909 -2.803 10.344 1.00 90.50 194 THR A N 1
ATOM 1466 C CA . THR A 1 194 ? -14.500 -1.397 10.238 1.00 90.50 194 THR A CA 1
ATOM 1467 C C . THR A 1 194 ? -13.839 -0.923 11.526 1.00 90.50 194 THR A C 1
ATOM 1469 O O . THR A 1 194 ? -14.098 -1.481 12.586 1.00 90.50 194 THR A O 1
ATOM 1472 N N . SER A 1 195 ? -12.988 0.098 11.450 1.00 88.69 195 SER A N 1
ATOM 1473 C CA . SER A 1 195 ? -12.278 0.650 12.606 1.00 88.69 195 SER A CA 1
ATOM 1474 C C . SER A 1 195 ? -13.151 1.623 13.396 1.00 88.69 195 SER A C 1
ATOM 1476 O O . SER A 1 195 ? -13.703 2.573 12.833 1.00 88.69 195 SER A O 1
ATOM 1478 N N . LEU A 1 196 ? -13.229 1.405 14.711 1.00 91.06 196 LEU A N 1
ATOM 1479 C CA . LEU A 1 196 ? -13.812 2.350 15.660 1.00 91.06 196 LEU A CA 1
ATOM 1480 C C . LEU A 1 196 ? -12.812 3.479 15.930 1.00 91.06 196 LEU A C 1
ATOM 1482 O O . LEU A 1 196 ? -11.663 3.217 16.283 1.00 91.06 196 LEU A O 1
ATOM 1486 N N . ASN A 1 197 ? -13.241 4.730 15.785 1.00 86.88 197 ASN A N 1
ATOM 1487 C CA . ASN A 1 197 ? -12.420 5.870 16.178 1.00 86.88 197 ASN A CA 1
ATOM 1488 C C . ASN A 1 197 ? -12.403 5.994 17.705 1.00 86.88 197 ASN A C 1
ATOM 1490 O O . ASN A 1 197 ? -13.413 5.742 18.366 1.00 86.88 197 ASN A O 1
ATOM 1494 N N . SER A 1 198 ? -11.282 6.449 18.266 1.00 84.31 198 SER A N 1
ATOM 1495 C CA . SER A 1 198 ? -11.226 6.796 19.687 1.00 84.31 198 SER A CA 1
ATOM 1496 C C . SER A 1 198 ? -12.267 7.883 20.005 1.00 84.31 198 SER A C 1
ATOM 1498 O O . SER A 1 198 ? -12.290 8.906 19.313 1.00 84.31 198 SER A O 1
ATOM 1500 N N . PRO A 1 199 ? -13.121 7.698 21.029 1.00 86.88 199 PRO A N 1
ATOM 1501 C CA . PRO A 1 199 ? -14.107 8.701 21.409 1.00 86.88 199 PRO A CA 1
ATOM 1502 C C . PRO A 1 199 ? -13.429 9.951 21.973 1.00 86.88 199 PRO A C 1
ATOM 1504 O O . PRO A 1 199 ? -12.453 9.861 22.717 1.00 86.88 199 PRO A O 1
ATOM 1507 N N . THR A 1 200 ? -13.973 11.121 21.643 1.00 85.75 200 THR A N 1
ATOM 1508 C CA . THR A 1 200 ? -13.511 12.425 22.154 1.00 85.75 200 THR A CA 1
ATOM 1509 C C . THR A 1 200 ? -14.480 13.049 23.157 1.00 85.75 200 THR A C 1
ATOM 1511 O O . THR A 1 200 ? -14.097 13.960 23.888 1.00 85.75 200 THR A O 1
ATOM 1514 N N . VAL A 1 201 ? -15.719 12.551 23.215 1.00 87.56 201 VAL A N 1
ATOM 1515 C CA . VAL A 1 201 ? -16.769 13.001 24.135 1.00 87.56 201 VAL A CA 1
ATOM 1516 C C . VAL A 1 201 ? -17.283 11.798 24.917 1.00 87.56 201 VAL A C 1
ATOM 1518 O O . VAL A 1 201 ? -17.686 10.789 24.333 1.00 87.56 201 VAL A O 1
ATOM 1521 N N . VAL A 1 202 ? -17.259 11.904 26.246 1.00 85.81 202 VAL A N 1
ATOM 1522 C CA . VAL A 1 202 ? -17.716 10.857 27.166 1.00 85.81 202 VAL A CA 1
ATOM 1523 C C . VAL A 1 202 ? -18.702 11.452 28.160 1.00 85.81 202 VAL A C 1
ATOM 1525 O O . VAL A 1 202 ? -18.393 12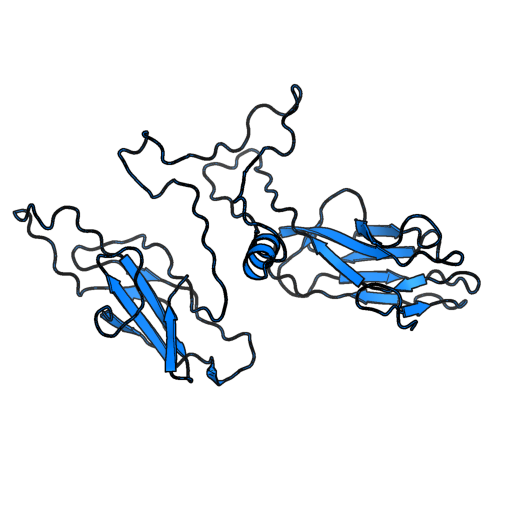.425 28.845 1.00 85.81 202 VAL A O 1
ATOM 1528 N N . HIS A 1 203 ? -19.880 10.840 28.247 1.00 87.06 203 HIS A N 1
ATOM 1529 C CA . HIS A 1 203 ? -20.921 11.165 29.216 1.00 87.06 203 HIS A CA 1
ATOM 1530 C C . HIS A 1 203 ? -20.914 10.144 30.355 1.00 87.06 203 HIS A C 1
ATOM 1532 O O . HIS A 1 203 ? -20.366 9.049 30.225 1.00 87.06 203 HIS A O 1
ATOM 1538 N N . GLY A 1 204 ? -21.597 10.454 31.461 1.00 83.19 204 GLY A N 1
ATOM 1539 C CA . GLY A 1 204 ? -21.770 9.499 32.567 1.00 83.19 204 GLY A CA 1
ATOM 1540 C C . GLY A 1 204 ? -22.503 8.209 32.167 1.00 83.19 204 GLY A C 1
ATOM 1541 O O . GLY A 1 204 ? -22.398 7.205 32.864 1.00 83.19 204 GLY A O 1
ATOM 1542 N N . THR A 1 205 ? -23.222 8.230 31.042 1.00 88.19 205 THR A N 1
ATOM 1543 C CA . THR A 1 205 ? -23.990 7.105 30.489 1.00 88.19 205 THR A CA 1
ATOM 1544 C C . THR A 1 205 ? -23.324 6.416 29.295 1.00 88.19 205 THR A C 1
ATOM 1546 O O . THR A 1 205 ? -23.867 5.434 28.788 1.00 88.19 205 THR A O 1
ATOM 1549 N N . GLY A 1 206 ? -22.147 6.883 28.869 1.00 89.00 206 GLY A N 1
ATOM 1550 C CA . GLY A 1 206 ? -21.392 6.306 27.759 1.00 89.00 206 GLY A CA 1
ATOM 1551 C C . GLY A 1 206 ? -20.795 7.350 26.804 1.00 89.00 206 GLY A C 1
ATOM 1552 O O . GLY A 1 206 ? -21.042 8.551 26.939 1.00 89.00 206 GLY A O 1
ATOM 1553 N N . PRO A 1 207 ? -19.943 6.916 25.861 1.00 93.19 207 PRO A N 1
ATOM 1554 C CA . PRO A 1 207 ? -19.296 7.792 24.894 1.00 93.19 207 PRO A CA 1
ATOM 1555 C C . PRO A 1 207 ? -20.146 8.074 23.652 1.00 93.19 207 PRO A C 1
ATOM 1557 O O . PRO A 1 207 ? -21.048 7.318 23.282 1.00 93.19 207 PRO A O 1
ATOM 1560 N N . GLU A 1 208 ? -19.768 9.136 22.947 1.00 95.75 208 GLU A N 1
ATOM 1561 C CA . GLU A 1 208 ? -20.119 9.330 21.542 1.00 95.75 208 GLU A CA 1
ATOM 1562 C C . GLU A 1 208 ? -19.085 8.630 20.657 1.00 95.75 208 GLU A C 1
ATOM 1564 O O . GLU A 1 208 ? -17.878 8.856 20.771 1.00 95.75 208 GLU A O 1
ATOM 1569 N N . LEU A 1 209 ? -19.562 7.754 19.779 1.00 96.50 209 LEU A N 1
ATOM 1570 C CA . LEU A 1 209 ? -18.741 6.873 18.959 1.00 96.50 209 LEU A CA 1
ATOM 1571 C C . LEU A 1 209 ? -18.902 7.205 17.480 1.00 96.50 209 LEU A C 1
ATOM 1573 O O . LEU A 1 209 ? -19.987 7.566 17.021 1.00 96.50 209 LEU A O 1
ATOM 1577 N N . SER A 1 210 ? -17.819 7.030 16.724 1.00 96.94 210 SER A N 1
ATOM 1578 C CA . SER A 1 210 ? -17.818 7.141 15.267 1.00 96.94 210 SER A CA 1
ATOM 1579 C C . SER A 1 210 ? -16.889 6.112 14.631 1.00 96.94 210 SER A C 1
ATOM 1581 O O . SER A 1 210 ? -15.905 5.694 15.241 1.00 96.94 210 SER A O 1
ATOM 1583 N N . TRP A 1 211 ? -17.191 5.697 13.405 1.00 96.62 211 TRP A N 1
ATOM 1584 C CA . TRP A 1 211 ? -16.386 4.738 12.646 1.00 96.62 211 TRP A CA 1
ATOM 1585 C C . TRP A 1 211 ? -16.477 5.006 11.144 1.00 96.62 211 TRP A C 1
ATOM 1587 O O . TRP A 1 211 ? -17.397 5.669 10.663 1.00 96.62 211 TRP A O 1
ATOM 1597 N N . ALA A 1 212 ? -15.520 4.483 10.379 1.00 93.44 212 ALA A N 1
ATOM 1598 C CA . ALA A 1 212 ? -15.588 4.536 8.921 1.00 93.44 212 ALA A CA 1
ATOM 1599 C C . ALA A 1 212 ? -16.690 3.602 8.392 1.00 93.44 212 ALA A C 1
ATOM 1601 O O . ALA A 1 212 ? -16.919 2.528 8.946 1.00 93.44 212 ALA A O 1
ATOM 1602 N N . ALA A 1 213 ? -17.353 3.954 7.290 1.00 95.06 213 ALA A N 1
ATOM 1603 C CA . ALA A 1 213 ? -18.292 3.028 6.658 1.00 95.06 213 ALA A CA 1
ATOM 1604 C C . ALA A 1 213 ? -17.557 1.763 6.174 1.00 95.06 213 ALA A C 1
ATOM 1606 O O . ALA A 1 213 ? -16.545 1.851 5.474 1.00 95.06 213 ALA A O 1
ATOM 1607 N N . TYR A 1 214 ? -18.074 0.589 6.531 1.00 94.44 214 TYR A N 1
ATOM 1608 C CA . TYR A 1 214 ? -17.594 -0.689 6.030 1.00 94.44 214 TYR A CA 1
ATOM 1609 C C . TYR A 1 214 ? -17.768 -0.766 4.515 1.00 94.44 214 TYR A C 1
ATOM 1611 O O . TYR A 1 214 ? -18.816 -0.414 3.968 1.00 94.44 214 TYR A O 1
ATOM 1619 N N . LYS A 1 215 ? -16.734 -1.266 3.840 1.00 90.50 215 LYS A N 1
ATOM 1620 C CA . LYS A 1 215 ? -16.747 -1.485 2.401 1.00 90.50 215 LYS A CA 1
ATOM 1621 C C . LYS A 1 215 ? -16.234 -2.882 2.100 1.00 90.50 215 LYS A C 1
ATOM 1623 O O . LYS A 1 215 ? -15.057 -3.167 2.301 1.00 90.50 215 LYS A O 1
ATOM 1628 N N . ASN A 1 216 ? -17.103 -3.711 1.538 1.00 89.75 216 ASN A N 1
ATOM 1629 C CA . ASN A 1 216 ? -16.688 -4.957 0.926 1.00 89.75 216 ASN A CA 1
ATOM 1630 C C . ASN A 1 216 ? -15.921 -4.653 -0.374 1.00 89.75 216 ASN A C 1
ATOM 1632 O O . ASN A 1 216 ? -16.466 -4.088 -1.322 1.00 89.75 216 ASN A O 1
ATOM 1636 N N . THR A 1 217 ? -14.630 -4.976 -0.402 1.00 83.12 217 THR A N 1
ATOM 1637 C CA . THR A 1 217 ? -13.742 -4.770 -1.560 1.00 83.12 217 THR A CA 1
ATOM 1638 C C . THR A 1 217 ? -13.383 -6.069 -2.273 1.00 83.12 217 THR A C 1
ATOM 1640 O O . THR A 1 217 ? -12.650 -6.037 -3.259 1.00 83.12 217 THR A O 1
ATOM 1643 N N . THR A 1 218 ? -13.888 -7.203 -1.788 1.00 82.81 218 THR A N 1
ATOM 1644 C CA . THR A 1 218 ? -13.531 -8.533 -2.296 1.00 82.81 218 THR A CA 1
ATOM 1645 C C . THR A 1 218 ? -14.341 -8.933 -3.529 1.00 82.81 218 THR A C 1
ATOM 1647 O O . THR A 1 218 ? -13.890 -9.763 -4.312 1.00 82.81 218 THR A O 1
ATOM 1650 N N . GLY A 1 219 ? -15.523 -8.331 -3.710 1.00 84.06 219 GLY A N 1
ATOM 1651 C CA . GLY A 1 219 ? -16.499 -8.728 -4.727 1.00 84.06 219 GLY A CA 1
ATOM 1652 C C . GLY A 1 219 ? -17.365 -9.929 -4.328 1.00 84.06 219 GLY A C 1
ATOM 1653 O O . GLY A 1 219 ? -18.260 -10.290 -5.086 1.00 84.06 219 GLY A O 1
ATOM 1654 N N . ASP A 1 220 ? -17.128 -10.523 -3.157 1.00 89.50 220 ASP A N 1
ATOM 1655 C CA . ASP A 1 220 ? -17.924 -11.620 -2.609 1.00 89.50 220 ASP A CA 1
ATOM 1656 C C . ASP A 1 220 ? -19.145 -11.076 -1.858 1.00 89.50 220 ASP A C 1
ATOM 1658 O O . ASP A 1 220 ? -18.995 -10.468 -0.799 1.00 89.50 220 ASP A O 1
ATOM 1662 N N . THR A 1 221 ? -20.350 -11.289 -2.384 1.00 94.25 221 THR A N 1
ATOM 1663 C CA . THR A 1 221 ? -21.600 -10.781 -1.791 1.00 94.25 221 THR A CA 1
ATOM 1664 C C . THR A 1 221 ? -21.892 -11.349 -0.402 1.00 94.25 221 THR A C 1
ATOM 1666 O O . THR A 1 221 ? -22.621 -10.728 0.368 1.00 94.25 221 THR A O 1
ATOM 1669 N N . ASP A 1 222 ? -21.294 -12.485 -0.038 1.00 94.38 222 ASP A N 1
ATOM 1670 C CA . ASP A 1 222 ? -21.435 -13.078 1.296 1.00 94.38 222 ASP A CA 1
ATOM 1671 C C . ASP A 1 222 ? -20.792 -12.204 2.390 1.00 94.38 222 ASP A C 1
ATOM 1673 O O . ASP A 1 222 ? -21.155 -12.283 3.568 1.00 94.38 222 ASP A O 1
ATOM 1677 N N . LEU A 1 223 ? -19.881 -11.308 1.995 1.00 92.25 223 LEU A N 1
ATOM 1678 C CA . LEU A 1 223 ? -19.234 -10.324 2.864 1.00 92.25 223 LEU A CA 1
ATOM 1679 C C . LEU A 1 223 ? -19.938 -8.965 2.878 1.00 92.25 223 LEU A C 1
ATOM 1681 O O . LEU A 1 223 ? -19.434 -8.020 3.487 1.00 92.25 223 LEU A O 1
ATOM 1685 N N . ASP A 1 224 ? -21.099 -8.830 2.240 1.00 95.19 224 ASP A N 1
ATOM 1686 C CA . ASP A 1 224 ? -21.860 -7.589 2.314 1.00 95.19 224 ASP A CA 1
ATOM 1687 C C . ASP A 1 224 ? -22.418 -7.366 3.722 1.00 95.19 224 ASP A C 1
ATOM 1689 O O . ASP A 1 224 ? -22.873 -8.284 4.405 1.00 95.19 224 ASP A O 1
ATOM 1693 N N . ILE A 1 225 ? -22.384 -6.110 4.170 1.00 96.81 225 ILE A N 1
ATOM 1694 C CA . ILE A 1 225 ? -22.867 -5.738 5.498 1.00 96.81 225 ILE A CA 1
ATOM 1695 C C . ILE A 1 225 ? -24.391 -5.860 5.596 1.00 96.81 225 ILE A C 1
ATOM 1697 O O . ILE A 1 225 ? -25.152 -5.275 4.815 1.00 96.81 225 ILE A O 1
ATOM 1701 N N . VAL A 1 226 ? -24.830 -6.553 6.642 1.00 97.75 226 VAL A N 1
ATOM 1702 C CA . VAL A 1 226 ? -26.225 -6.621 7.079 1.00 97.75 226 VAL A CA 1
ATOM 1703 C C . VAL A 1 226 ? -26.511 -5.501 8.077 1.00 97.75 226 VAL A C 1
ATOM 1705 O O . VAL A 1 226 ? -27.443 -4.721 7.883 1.00 97.75 226 VAL A O 1
ATOM 1708 N N . GLU A 1 227 ? -25.680 -5.388 9.112 1.00 97.56 227 GLU A N 1
ATOM 1709 C CA . GLU A 1 227 ? -25.773 -4.384 10.176 1.00 97.56 227 GLU A CA 1
ATOM 1710 C C . GLU A 1 227 ? -24.410 -4.186 10.850 1.00 97.56 227 GLU A C 1
ATOM 1712 O O . GLU A 1 227 ? -23.511 -5.024 10.727 1.00 97.56 227 GLU A O 1
ATOM 1717 N N . TYR A 1 228 ? -24.269 -3.093 11.593 1.00 98.31 228 TYR A N 1
ATOM 1718 C CA . TYR A 1 228 ? -23.234 -2.992 12.613 1.00 98.31 228 TYR A CA 1
ATOM 1719 C C . TYR A 1 228 ? -23.772 -3.482 13.957 1.00 98.31 228 TYR A C 1
ATOM 1721 O O . TYR A 1 228 ? -24.978 -3.487 14.201 1.00 98.31 228 TYR A O 1
ATOM 1729 N N . GLN A 1 229 ? -22.871 -3.846 14.859 1.00 97.94 229 GLN A N 1
ATOM 1730 C CA . GLN A 1 229 ? -23.186 -4.184 16.240 1.00 97.94 229 GLN A CA 1
ATOM 1731 C C . GLN A 1 229 ? -22.221 -3.451 17.163 1.00 97.94 229 GLN A C 1
ATOM 1733 O O . GLN A 1 229 ? -21.005 -3.575 17.020 1.00 97.94 229 GLN A O 1
ATOM 1738 N N . LEU A 1 230 ? -22.754 -2.665 18.097 1.00 97.38 230 LEU A N 1
ATOM 1739 C CA . LEU A 1 230 ? -21.953 -2.047 19.143 1.00 97.38 230 LEU A CA 1
ATOM 1740 C C . LEU A 1 230 ? -21.787 -3.033 20.291 1.00 97.38 230 LEU A C 1
ATOM 1742 O O . LEU A 1 230 ? -22.780 -3.523 20.831 1.00 97.38 230 LEU A O 1
ATOM 1746 N N . HIS A 1 231 ? -20.546 -3.266 20.701 1.00 96.56 231 HIS A N 1
ATOM 1747 C CA . HIS A 1 231 ? -20.221 -4.098 21.847 1.00 96.56 231 HIS A CA 1
ATOM 1748 C C . HIS A 1 231 ? -19.445 -3.324 22.910 1.00 96.56 231 HIS A C 1
ATOM 1750 O O . HIS A 1 231 ? -18.659 -2.431 22.590 1.00 96.56 231 HIS A O 1
ATOM 1756 N N . ARG A 1 232 ? -19.642 -3.706 24.173 1.00 93.75 232 ARG A N 1
ATOM 1757 C CA . ARG A 1 232 ? -18.969 -3.144 25.346 1.00 93.75 232 ARG A CA 1
ATOM 1758 C C . ARG A 1 232 ? -18.507 -4.259 26.281 1.00 93.75 232 ARG A C 1
ATOM 1760 O O . ARG A 1 232 ? -19.236 -5.221 26.514 1.00 93.75 232 ARG A O 1
ATOM 1767 N N . SER A 1 233 ? -17.312 -4.116 26.843 1.00 89.50 233 SER A N 1
ATOM 1768 C CA . SER A 1 233 ? -16.724 -5.055 27.803 1.00 89.50 233 SER A CA 1
ATOM 1769 C C . SER A 1 233 ? -15.880 -4.320 28.841 1.00 89.50 233 SER A C 1
ATOM 1771 O O . SER A 1 233 ? -15.383 -3.231 28.583 1.00 89.50 233 SER A O 1
ATOM 1773 N N . THR A 1 234 ? -15.680 -4.917 30.012 1.00 84.50 234 THR A N 1
ATOM 1774 C CA . THR A 1 234 ? -14.665 -4.468 30.984 1.00 84.50 234 THR A CA 1
ATOM 1775 C C . THR A 1 234 ? -13.298 -5.115 30.744 1.00 84.50 234 THR A C 1
ATOM 1777 O O . THR A 1 234 ? -12.319 -4.759 31.392 1.00 84.50 234 THR A O 1
ATOM 1780 N N . GLN A 1 235 ? -13.216 -6.059 29.803 1.00 82.50 235 GLN A N 1
ATOM 1781 C CA . GLN A 1 235 ? -11.965 -6.630 29.309 1.00 82.50 235 GLN A CA 1
ATOM 1782 C C . GLN A 1 235 ? -11.518 -5.866 28.067 1.00 82.50 235 GLN A C 1
ATOM 1784 O O . GLN A 1 235 ? -12.315 -5.690 27.148 1.00 82.50 235 GLN A O 1
ATOM 1789 N N . GLN A 1 236 ? -10.251 -5.450 28.022 1.00 76.88 236 GLN A N 1
ATOM 1790 C CA . GLN A 1 236 ? -9.703 -4.700 26.887 1.00 76.88 236 GLN A CA 1
ATOM 1791 C C . GLN A 1 236 ? -9.711 -5.501 25.587 1.00 76.88 236 GLN A C 1
ATOM 1793 O O . GLN A 1 236 ? -9.997 -4.961 24.523 1.00 76.88 236 GLN A O 1
ATOM 1798 N N . VAL A 1 237 ? -9.413 -6.795 25.685 1.00 80.19 237 VAL A N 1
ATOM 1799 C CA . VAL A 1 237 ? -9.438 -7.727 24.562 1.00 80.19 237 VAL A CA 1
ATOM 1800 C C . VAL A 1 237 ? -10.619 -8.660 24.768 1.00 80.19 237 VAL A C 1
ATOM 1802 O O . VAL A 1 237 ? -10.658 -9.417 25.737 1.00 80.19 237 VAL A O 1
ATOM 1805 N N . PHE A 1 238 ? -11.597 -8.597 23.870 1.00 86.38 238 PHE A N 1
ATOM 1806 C CA . PHE A 1 238 ? -12.776 -9.452 23.926 1.00 86.38 238 PHE A CA 1
ATOM 1807 C C . PHE A 1 238 ? -13.274 -9.799 22.524 1.00 86.38 238 PHE A C 1
ATOM 1809 O O . PHE A 1 238 ? -13.014 -9.090 21.557 1.00 86.38 238 PHE A O 1
ATOM 1816 N N . THR A 1 239 ? -13.991 -10.916 22.418 1.00 89.88 239 THR A N 1
ATOM 1817 C CA . THR A 1 239 ? -14.667 -11.319 21.182 1.00 89.88 239 THR A CA 1
ATOM 1818 C C . THR A 1 239 ? -16.121 -10.846 21.226 1.00 89.88 239 THR A C 1
ATOM 1820 O O . THR A 1 239 ? -16.807 -11.115 22.221 1.00 89.88 239 THR A O 1
ATOM 1823 N N . PRO A 1 240 ? -16.619 -10.159 20.181 1.00 92.94 240 PRO A N 1
ATOM 1824 C CA . PRO A 1 240 ? -18.031 -9.823 20.054 1.00 92.94 240 PRO A CA 1
ATOM 1825 C C . PRO A 1 240 ? -18.928 -11.047 20.254 1.00 92.94 240 PRO A C 1
ATOM 1827 O O . PRO A 1 240 ? -18.724 -12.099 19.651 1.00 92.94 240 PRO A O 1
ATOM 1830 N N . SER A 1 241 ? -19.920 -10.918 21.127 1.00 93.06 241 SER A N 1
ATOM 1831 C CA . SER A 1 241 ? -20.905 -11.963 21.397 1.00 93.06 241 SER A CA 1
ATOM 1832 C C . SER A 1 241 ? -22.213 -11.338 21.872 1.00 93.06 241 SER A C 1
ATOM 1834 O O . SER A 1 241 ? -22.279 -10.137 22.141 1.00 93.06 241 SER A O 1
ATOM 1836 N N . ALA A 1 242 ? -23.251 -12.160 22.039 1.00 94.19 242 ALA A N 1
ATOM 1837 C CA . ALA A 1 242 ? -24.521 -11.707 22.603 1.00 94.19 242 ALA A CA 1
ATOM 1838 C C . ALA A 1 242 ? -24.373 -11.104 24.015 1.00 94.19 242 ALA A C 1
ATOM 1840 O O . ALA A 1 242 ? -25.144 -10.226 24.378 1.00 94.19 242 ALA A O 1
ATOM 1841 N N . ALA A 1 243 ? -23.373 -11.534 24.797 1.00 94.25 243 ALA A N 1
ATOM 1842 C CA . ALA A 1 243 ? -23.143 -11.030 26.153 1.00 94.25 243 ALA A CA 1
ATOM 1843 C C . ALA A 1 243 ? -22.517 -9.626 26.187 1.00 94.25 243 ALA A C 1
ATOM 1845 O O . ALA A 1 243 ? -22.657 -8.918 27.180 1.00 94.25 243 ALA A O 1
ATOM 1846 N N . THR A 1 244 ? -21.816 -9.229 25.124 1.00 95.62 244 THR A N 1
ATOM 1847 C CA . THR A 1 244 ? -21.183 -7.906 25.019 1.00 95.62 244 THR A CA 1
ATOM 1848 C C . THR A 1 244 ? -21.991 -6.939 24.163 1.00 95.62 244 THR A C 1
ATOM 1850 O O . THR A 1 244 ? -21.621 -5.774 24.073 1.00 95.62 244 THR A O 1
ATOM 1853 N N . LEU A 1 245 ? -23.066 -7.402 23.517 1.00 97.25 245 LEU A N 1
ATOM 1854 C CA . LEU A 1 245 ? -23.889 -6.602 22.615 1.00 97.25 245 LEU A CA 1
ATOM 1855 C C . LEU A 1 245 ? -24.632 -5.502 23.383 1.00 97.25 245 LEU A C 1
ATOM 1857 O O . LEU A 1 245 ? -25.447 -5.781 24.259 1.00 97.25 245 LEU A O 1
ATOM 1861 N N . VAL A 1 246 ? -24.375 -4.253 23.005 1.00 96.69 246 VAL A N 1
ATOM 1862 C CA . VAL A 1 246 ? -25.100 -3.070 23.483 1.00 96.69 246 VAL A CA 1
ATOM 1863 C C . VAL A 1 246 ? -26.292 -2.792 22.575 1.00 96.69 246 VAL A C 1
ATOM 1865 O O . VAL A 1 246 ? -27.413 -2.659 23.056 1.00 96.69 246 VAL A O 1
ATOM 1868 N N . ALA A 1 247 ? -26.058 -2.716 21.261 1.00 97.06 247 ALA A N 1
ATOM 1869 C CA . ALA A 1 247 ? -27.110 -2.431 20.290 1.00 97.06 247 ALA A CA 1
ATOM 1870 C C . ALA A 1 247 ? -26.745 -2.898 18.870 1.00 97.06 247 ALA A C 1
ATOM 1872 O O . ALA A 1 247 ? -25.594 -2.735 18.453 1.00 97.06 247 ALA A O 1
ATOM 1873 N N . PRO A 1 248 ? -27.713 -3.413 18.087 1.00 97.25 248 PRO A N 1
ATOM 1874 C CA . PRO A 1 248 ? -27.599 -3.440 16.635 1.00 97.25 248 PRO A CA 1
ATOM 1875 C C . PRO A 1 248 ? -27.727 -2.014 16.083 1.00 97.25 248 PRO A C 1
ATOM 1877 O O . PRO A 1 248 ? -28.524 -1.206 16.565 1.00 97.25 248 PRO A O 1
ATOM 1880 N N . VAL A 1 249 ? -26.943 -1.698 15.059 1.00 97.75 249 VAL A N 1
ATOM 1881 C CA . VAL A 1 249 ? -26.860 -0.367 14.456 1.00 97.75 249 VAL A CA 1
ATOM 1882 C C . VAL A 1 249 ? -27.018 -0.490 12.940 1.00 97.75 249 VAL A C 1
ATOM 1884 O O . VAL A 1 249 ? -26.439 -1.367 12.300 1.00 97.75 249 VAL A O 1
ATOM 1887 N N . ALA A 1 250 ? -27.824 0.390 12.343 1.00 97.62 250 ALA A N 1
ATOM 1888 C CA . ALA A 1 250 ? -28.132 0.340 10.916 1.00 97.62 250 ALA A CA 1
ATOM 1889 C C . ALA A 1 250 ? -26.860 0.380 10.052 1.00 97.62 250 ALA A C 1
ATOM 1891 O O . ALA A 1 250 ? -25.964 1.183 10.299 1.00 97.62 250 ALA A O 1
ATOM 1892 N N . LYS A 1 251 ? -26.811 -0.417 8.975 1.00 96.38 251 LYS A N 1
ATOM 1893 C CA . LYS A 1 251 ? -25.648 -0.500 8.067 1.00 96.38 251 LYS A CA 1
ATOM 1894 C C . LYS A 1 251 ? -25.230 0.822 7.406 1.00 96.38 251 LYS A C 1
ATOM 1896 O O . LYS A 1 251 ? -24.126 0.925 6.884 1.00 96.38 251 LYS A O 1
ATOM 1901 N N . THR A 1 252 ? -26.112 1.823 7.397 1.00 97.00 252 THR A N 1
ATOM 1902 C CA . THR A 1 252 ? -25.850 3.169 6.863 1.00 97.00 252 THR A CA 1
ATOM 1903 C C . THR A 1 252 ? -25.310 4.143 7.909 1.00 97.00 252 THR A C 1
ATOM 1905 O O . THR A 1 252 ? -24.923 5.250 7.548 1.00 97.00 252 THR A O 1
ATOM 1908 N N . ALA A 1 253 ? -25.321 3.778 9.192 1.00 97.50 253 ALA A N 1
ATOM 1909 C CA . ALA A 1 253 ? -24.849 4.639 10.264 1.00 97.50 253 ALA A CA 1
ATOM 1910 C C . ALA A 1 253 ? -23.330 4.533 10.436 1.00 97.50 253 ALA A C 1
ATOM 1912 O O . ALA A 1 253 ? -22.727 3.477 10.245 1.00 97.50 253 ALA A O 1
ATOM 1913 N N . THR A 1 254 ? -22.727 5.647 10.830 1.00 97.56 254 THR A N 1
ATOM 1914 C CA . THR A 1 254 ? -21.295 5.765 11.144 1.00 97.56 254 THR A CA 1
ATOM 1915 C C . THR A 1 254 ? -21.057 6.418 12.503 1.00 97.56 254 THR A C 1
ATOM 1917 O O . THR A 1 254 ? -19.923 6.759 12.835 1.00 97.56 254 THR A O 1
ATOM 1920 N N . THR A 1 255 ? -22.123 6.610 13.284 1.00 97.50 255 THR A N 1
ATOM 1921 C CA . THR A 1 255 ? -22.095 7.202 14.620 1.00 97.50 255 THR A CA 1
ATOM 1922 C C . THR A 1 255 ? -23.112 6.527 15.537 1.00 97.50 255 THR A C 1
ATOM 1924 O O . THR A 1 255 ? -24.131 6.002 15.077 1.00 97.50 255 THR A O 1
ATOM 1927 N N . TYR A 1 256 ? -22.835 6.542 16.841 1.00 97.56 256 TYR A N 1
ATOM 1928 C CA . TYR A 1 256 ? -23.762 6.100 17.884 1.00 97.56 256 TYR A CA 1
ATOM 1929 C C . TYR A 1 256 ? -23.387 6.733 19.225 1.00 97.56 256 TYR A C 1
ATOM 1931 O O . TYR A 1 256 ? -22.210 6.793 19.570 1.00 97.56 256 TYR A O 1
ATOM 1939 N N . THR A 1 257 ? -24.379 7.165 19.998 1.00 97.19 257 THR A N 1
ATOM 1940 C CA . THR A 1 257 ? -24.175 7.624 21.377 1.00 97.19 257 THR A CA 1
ATOM 1941 C C . THR A 1 257 ? -24.659 6.539 22.320 1.00 97.19 257 THR A C 1
ATOM 1943 O O . THR A 1 257 ? -25.850 6.221 22.332 1.00 97.19 257 THR A O 1
ATOM 1946 N N . ASP A 1 258 ? -23.751 5.966 23.108 1.00 95.00 258 ASP A N 1
ATOM 1947 C CA . ASP A 1 258 ? -24.152 5.019 24.142 1.00 95.00 258 ASP A CA 1
ATOM 1948 C C . ASP A 1 258 ? -24.729 5.768 25.342 1.00 95.00 258 ASP A C 1
ATOM 1950 O O . ASP A 1 258 ? -24.090 6.638 25.927 1.00 95.00 258 ASP A O 1
ATOM 1954 N N . THR A 1 259 ? -25.963 5.421 25.687 1.00 93.88 259 THR A N 1
ATOM 1955 C CA . THR A 1 259 ? -26.697 5.962 26.833 1.00 93.88 259 THR A CA 1
ATOM 1956 C C . THR A 1 259 ? -27.029 4.882 27.861 1.00 93.88 259 THR A C 1
ATOM 1958 O O . THR A 1 259 ? -27.777 5.134 28.805 1.00 93.88 259 THR A O 1
ATOM 1961 N N . THR A 1 260 ? -26.502 3.669 27.678 1.00 91.69 260 THR A N 1
ATOM 1962 C CA . THR A 1 260 ? -26.875 2.479 28.452 1.00 91.69 260 THR A CA 1
ATOM 1963 C C . THR A 1 260 ? -25.936 2.184 29.617 1.00 91.69 260 THR A C 1
ATOM 1965 O O . THR A 1 260 ? -26.208 1.266 30.394 1.00 91.69 260 THR A O 1
ATOM 1968 N N . ALA A 1 261 ? -24.799 2.879 29.733 1.00 83.44 261 ALA A N 1
ATOM 1969 C CA . ALA A 1 261 ? -23.936 2.713 30.896 1.00 83.44 261 ALA A CA 1
ATOM 1970 C C . ALA A 1 261 ? -24.627 3.323 32.120 1.00 83.44 261 ALA A C 1
ATOM 1972 O O . ALA A 1 261 ? -25.250 4.382 32.043 1.00 83.44 261 ALA A O 1
ATOM 1973 N N . VAL A 1 262 ? -24.522 2.644 33.258 1.00 82.88 262 VAL A N 1
ATOM 1974 C CA . VAL A 1 262 ? -25.035 3.166 34.525 1.00 82.88 262 VAL A CA 1
ATOM 1975 C C . VAL A 1 262 ? -23.966 4.088 35.114 1.00 82.88 262 VAL A C 1
ATOM 1977 O O . VAL A 1 262 ? -22.844 3.617 35.320 1.00 82.88 262 VAL A O 1
ATOM 1980 N N . PRO A 1 263 ? -24.276 5.366 35.402 1.00 81.12 263 PRO A N 1
ATOM 1981 C CA . PRO A 1 263 ? -23.327 6.260 36.048 1.00 81.12 263 PRO A CA 1
ATOM 1982 C C . PRO A 1 263 ? -22.869 5.695 37.392 1.00 81.12 263 PRO A C 1
ATOM 1984 O O . PRO A 1 263 ? -23.689 5.281 38.214 1.00 81.12 263 PRO A O 1
ATOM 1987 N N . THR A 1 264 ? -21.561 5.702 37.625 1.00 74.50 264 THR A N 1
ATOM 1988 C CA . THR A 1 264 ? -20.987 5.274 38.900 1.00 74.50 264 THR A CA 1
ATOM 1989 C C . THR A 1 264 ? -21.400 6.241 40.015 1.00 74.50 264 THR A C 1
ATOM 1991 O O . THR A 1 264 ? -21.109 7.434 39.901 1.00 74.50 264 THR A O 1
ATOM 1994 N N . PRO A 1 265 ? -22.038 5.768 41.105 1.00 78.31 265 PRO A N 1
ATOM 1995 C CA . PRO A 1 265 ? -22.283 6.596 42.280 1.00 78.31 265 PRO A CA 1
ATOM 1996 C C . PRO A 1 265 ? -20.968 7.077 42.898 1.00 78.31 265 PRO A C 1
ATOM 1998 O O . PRO A 1 265 ? -20.014 6.305 43.005 1.00 78.31 265 PRO A O 1
ATOM 2001 N N . ASP A 1 266 ? -20.945 8.320 43.374 1.00 73.88 266 ASP A N 1
ATOM 2002 C CA . ASP A 1 266 ? -19.791 8.947 44.042 1.00 73.88 266 ASP A CA 1
ATOM 2003 C C . ASP A 1 266 ? -19.280 8.168 45.271 1.00 73.88 266 ASP A C 1
ATOM 2005 O O . ASP A 1 266 ? -18.103 8.225 45.619 1.00 73.88 266 ASP A O 1
ATOM 2009 N N . SER A 1 267 ? -20.162 7.395 45.899 1.00 78.62 267 SER A N 1
ATOM 2010 C CA . SER A 1 267 ? -19.903 6.562 47.073 1.00 78.62 267 SER A CA 1
ATOM 2011 C C . SER A 1 267 ? -19.327 5.174 46.763 1.00 78.62 267 SER A C 1
ATOM 2013 O O . SER A 1 267 ? -18.964 4.448 47.692 1.00 78.62 267 SER A O 1
ATOM 2015 N N . SER A 1 268 ? -19.227 4.772 45.491 1.00 73.31 268 SER A N 1
ATOM 2016 C CA . SER A 1 268 ? -18.840 3.406 45.121 1.00 73.31 268 SER A CA 1
ATOM 2017 C C . SER A 1 268 ? -17.343 3.258 44.836 1.00 73.31 268 SER A C 1
ATOM 2019 O O . SER A 1 268 ? -16.892 3.319 43.691 1.00 73.31 268 SER A O 1
ATOM 2021 N N . SER A 1 269 ? -16.558 2.974 45.877 1.00 70.75 269 SER A N 1
ATOM 2022 C CA . SER A 1 269 ? -15.106 2.747 45.762 1.00 70.75 269 SER A CA 1
ATOM 2023 C C . SER A 1 269 ? -14.712 1.570 44.858 1.00 70.75 269 SER A C 1
ATOM 2025 O O . SER A 1 269 ? -13.603 1.560 44.336 1.00 70.75 269 SER A O 1
ATOM 2027 N N . ALA A 1 270 ? -15.603 0.595 44.644 1.00 68.38 270 ALA A N 1
ATOM 2028 C CA . ALA A 1 270 ? -15.360 -0.571 43.787 1.00 68.38 270 ALA A CA 1
ATOM 2029 C C . ALA A 1 270 ? -15.617 -0.313 42.288 1.00 68.38 270 ALA A C 1
ATOM 2031 O O . ALA A 1 270 ? -15.183 -1.092 41.439 1.00 68.38 270 ALA A O 1
ATOM 2032 N N . GLU A 1 271 ? -16.354 0.748 41.958 1.00 65.31 271 GLU A N 1
ATOM 2033 C CA . GLU A 1 271 ? -16.716 1.112 40.581 1.00 65.31 271 GLU A CA 1
ATOM 2034 C C . GLU A 1 271 ? -15.878 2.294 40.063 1.00 65.31 271 GLU A C 1
ATOM 2036 O O . GLU A 1 271 ? -15.743 2.484 38.852 1.00 65.31 271 GLU A O 1
ATOM 2041 N N . ILE A 1 272 ? -15.279 3.073 40.971 1.00 61.25 272 ILE A N 1
ATOM 2042 C CA . ILE A 1 272 ? -14.317 4.128 40.641 1.00 61.25 272 ILE A CA 1
ATOM 2043 C C . ILE A 1 272 ? -13.069 3.481 40.020 1.00 61.25 272 ILE A C 1
ATOM 2045 O O . ILE A 1 272 ? -12.385 2.680 40.650 1.00 61.25 272 ILE A O 1
ATOM 2049 N N . GLY A 1 273 ? -12.788 3.824 38.759 1.00 62.53 273 GLY A N 1
ATOM 2050 C CA . GLY A 1 273 ? -11.650 3.301 37.992 1.00 62.53 273 GLY A CA 1
ATOM 2051 C C . GLY A 1 273 ? -11.972 2.133 37.053 1.00 62.53 273 GLY A C 1
ATOM 2052 O O . GLY A 1 273 ? -11.085 1.691 36.319 1.00 62.53 273 GLY A O 1
ATOM 2053 N N . LYS A 1 274 ? -13.220 1.638 37.005 1.00 69.31 274 LYS A N 1
ATOM 2054 C CA . LYS A 1 274 ? -13.600 0.642 35.993 1.00 69.31 274 LYS A CA 1
ATOM 2055 C C . LYS A 1 274 ? -13.562 1.249 34.594 1.00 69.31 274 LYS A C 1
ATOM 2057 O O . LYS A 1 274 ? -14.213 2.251 34.315 1.00 69.31 274 LYS A O 1
ATOM 2062 N N . SER A 1 275 ? -12.816 0.596 33.709 1.00 76.12 275 SER A N 1
ATOM 2063 C CA . SER A 1 275 ? -12.731 0.959 32.297 1.00 76.12 275 SER A CA 1
ATOM 2064 C C . SER A 1 275 ? -13.709 0.127 31.475 1.00 76.12 275 SER A C 1
ATOM 2066 O O . SER A 1 275 ? -13.837 -1.081 31.681 1.00 76.12 275 SER A O 1
ATOM 2068 N N . TYR A 1 276 ? -14.378 0.780 30.528 1.00 83.50 276 TYR A N 1
ATOM 2069 C CA . TYR A 1 276 ? -15.199 0.123 29.520 1.00 83.50 276 TYR A CA 1
ATOM 2070 C C . TYR A 1 276 ? -14.528 0.248 28.160 1.00 83.50 276 TYR A C 1
ATOM 2072 O O . TYR A 1 276 ? -14.147 1.337 27.732 1.00 83.50 276 TYR A O 1
ATOM 2080 N N . TYR A 1 277 ? -14.423 -0.879 27.477 1.00 88.00 277 TYR A N 1
ATOM 2081 C CA . TYR A 1 277 ? -13.854 -1.007 26.151 1.00 88.00 277 TYR A CA 1
ATOM 2082 C C . TYR A 1 277 ? -14.975 -1.255 25.158 1.00 88.00 277 TYR A C 1
ATOM 2084 O O . TYR A 1 277 ? -15.838 -2.106 25.386 1.00 88.00 277 TYR A O 1
ATOM 2092 N N . TYR A 1 278 ? -14.958 -0.495 24.070 1.00 92.38 278 TYR A N 1
ATOM 2093 C CA . TYR A 1 278 ? -15.961 -0.556 23.019 1.00 92.38 278 TYR A CA 1
ATOM 2094 C C . TYR A 1 278 ? -15.374 -1.170 21.758 1.00 92.38 278 TYR A C 1
ATOM 2096 O O . TYR A 1 278 ? -14.207 -0.955 21.436 1.00 92.38 278 TYR A O 1
ATOM 2104 N N . GLN A 1 279 ? -16.212 -1.899 21.032 1.00 93.06 279 GLN A N 1
ATOM 2105 C CA . GLN A 1 279 ? -15.886 -2.446 19.724 1.00 93.06 279 GLN A CA 1
ATOM 2106 C C . GLN A 1 279 ? -17.097 -2.283 18.809 1.00 93.06 279 GLN A C 1
ATOM 2108 O O . GLN A 1 279 ? -18.221 -2.583 19.217 1.00 93.06 279 GLN A O 1
ATOM 2113 N N . ILE A 1 280 ? -16.881 -1.823 17.575 1.00 96.31 280 ILE A N 1
ATOM 2114 C CA . ILE A 1 280 ? -17.904 -1.900 16.527 1.00 96.31 280 ILE A CA 1
ATOM 2115 C C . ILE A 1 280 ? -17.646 -3.167 15.721 1.00 96.31 280 ILE A C 1
ATOM 2117 O O . ILE A 1 280 ? -16.526 -3.406 15.284 1.00 96.31 280 ILE A O 1
ATOM 2121 N N . ALA A 1 281 ? -18.651 -4.011 15.542 1.00 96.12 281 ALA A N 1
ATOM 2122 C CA . ALA A 1 281 ? -18.543 -5.204 14.718 1.00 96.12 281 ALA A CA 1
ATOM 2123 C C . ALA A 1 281 ? -19.421 -5.079 13.473 1.00 96.12 281 ALA A C 1
ATOM 2125 O O . ALA A 1 281 ? -20.480 -4.455 13.503 1.00 96.12 281 ALA A O 1
ATOM 2126 N N . VAL A 1 282 ? -18.973 -5.670 12.371 1.00 97.06 282 VAL A N 1
ATOM 2127 C CA . VAL A 1 282 ? -19.718 -5.768 11.115 1.00 97.06 282 VAL A CA 1
ATOM 2128 C C . VAL A 1 282 ? -20.327 -7.154 11.043 1.00 97.06 282 VAL A C 1
ATOM 2130 O O . VAL A 1 282 ? -19.595 -8.142 11.024 1.00 97.06 282 VAL A O 1
ATOM 2133 N N . LYS A 1 283 ? -21.654 -7.232 10.982 1.00 96.81 283 LYS A N 1
ATOM 2134 C CA . LYS A 1 283 ? -22.338 -8.483 10.677 1.00 96.81 283 LYS A CA 1
ATOM 2135 C C . LYS A 1 283 ? -22.494 -8.615 9.167 1.00 96.81 283 LYS A C 1
ATOM 2137 O O . LYS A 1 283 ? -23.128 -7.761 8.542 1.00 96.81 283 LYS A O 1
ATOM 2142 N N . THR A 1 284 ? -21.918 -9.658 8.590 1.00 96.31 284 THR A N 1
ATOM 2143 C CA . THR A 1 284 ? -21.935 -9.934 7.146 1.00 96.31 284 THR A CA 1
ATOM 2144 C C . THR A 1 284 ? -23.094 -10.851 6.750 1.00 96.31 284 THR A C 1
ATOM 2146 O O . THR A 1 284 ? -23.764 -11.433 7.609 1.00 96.31 284 THR A O 1
ATOM 2149 N N . ALA A 1 285 ? -23.375 -10.945 5.448 1.00 96.56 285 ALA A N 1
ATOM 2150 C CA . ALA A 1 285 ? -24.477 -11.737 4.898 1.00 96.56 285 ALA A CA 1
ATOM 2151 C C . ALA A 1 285 ? -24.331 -13.247 5.172 1.00 96.56 285 ALA A C 1
ATOM 2153 O O . ALA A 1 285 ? -25.335 -13.911 5.429 1.00 96.56 285 ALA A O 1
ATOM 2154 N N . ASP A 1 286 ? -23.099 -13.762 5.236 1.00 94.81 286 ASP A N 1
ATOM 2155 C CA . ASP A 1 286 ? -22.783 -15.124 5.704 1.00 94.81 286 ASP A CA 1
ATOM 2156 C C . ASP A 1 286 ? -22.972 -15.335 7.222 1.00 94.81 286 ASP A C 1
ATOM 2158 O O . ASP A 1 286 ? -22.751 -16.431 7.742 1.00 94.81 286 ASP A O 1
ATOM 2162 N N . GLY A 1 287 ? -23.397 -14.298 7.950 1.00 93.56 287 GLY A N 1
ATOM 2163 C CA . GLY A 1 287 ? -23.677 -14.338 9.381 1.00 93.56 287 GLY A CA 1
ATOM 2164 C C . GLY A 1 287 ? -22.448 -14.181 10.276 1.00 93.56 287 GLY A C 1
ATOM 2165 O O . GLY A 1 287 ? -22.596 -14.251 11.499 1.00 93.56 287 GLY A O 1
ATOM 2166 N N . GLN A 1 288 ? -21.254 -13.953 9.718 1.00 92.94 288 GLN A N 1
ATOM 2167 C CA . GLN A 1 288 ? -20.064 -13.669 10.521 1.00 92.94 288 GLN A CA 1
ATOM 2168 C C . GLN A 1 288 ? -20.178 -12.307 11.219 1.00 92.94 288 GLN A C 1
ATOM 2170 O O . GLN A 1 288 ? -20.817 -11.383 10.723 1.00 92.94 288 GLN A O 1
ATOM 2175 N N . VAL A 1 289 ? -19.544 -12.186 12.389 1.00 93.75 289 VAL A N 1
ATOM 2176 C CA . VAL A 1 289 ? -19.438 -10.934 13.152 1.00 93.75 289 VAL A CA 1
ATOM 2177 C C . VAL A 1 289 ? -17.968 -10.540 13.203 1.00 93.75 289 VAL A C 1
ATOM 2179 O O . VAL A 1 289 ? -17.178 -11.097 13.966 1.00 93.75 289 VAL A O 1
ATOM 2182 N N . LEU A 1 290 ? -17.592 -9.600 12.343 1.00 91.62 290 LEU A N 1
ATOM 2183 C CA . LEU A 1 290 ? -16.224 -9.129 12.175 1.00 91.62 290 LEU A CA 1
ATOM 2184 C C . LEU A 1 290 ? -15.995 -7.926 13.091 1.00 91.62 290 LEU A C 1
ATOM 2186 O O . LEU A 1 290 ? -16.442 -6.818 12.793 1.00 91.62 290 LEU A O 1
ATOM 2190 N N . GLY A 1 291 ? -15.326 -8.143 14.219 1.00 85.94 291 GLY A N 1
ATOM 2191 C CA . GLY A 1 291 ? -14.984 -7.069 15.150 1.00 85.94 291 GLY A CA 1
ATOM 2192 C C . GLY A 1 291 ? -14.062 -6.012 14.533 1.00 85.94 291 GLY A C 1
ATOM 2193 O O . GLY A 1 291 ? -13.309 -6.297 13.596 1.00 85.94 291 GLY A O 1
ATOM 2194 N N . SER A 1 292 ? -14.113 -4.788 15.062 1.00 82.38 292 SER A N 1
ATOM 2195 C CA . SER A 1 292 ? -13.165 -3.743 14.690 1.00 82.38 292 SER A CA 1
ATOM 2196 C C . SER A 1 292 ? -11.745 -4.142 15.086 1.00 82.38 292 SER A C 1
ATOM 2198 O O . SER A 1 292 ? -11.582 -4.729 16.163 1.00 82.38 292 SER A O 1
ATOM 2200 N N . PRO A 1 293 ? -10.748 -3.842 14.239 1.00 69.19 293 PRO A N 1
ATOM 2201 C CA . PRO A 1 293 ? -9.342 -4.024 14.575 1.00 69.19 293 PRO A CA 1
ATOM 2202 C C . PRO A 1 293 ? -8.862 -3.086 15.685 1.00 69.19 293 PRO A C 1
ATOM 2204 O O . PRO A 1 293 ? -9.521 -2.042 15.911 1.00 69.19 293 PRO A O 1
#

Radius of gyration: 25.88 Å; chains: 1; bounding box: 57×43×83 Å

Secondary structure (DSSP, 8-state):
-EESSSGGGEEEEE-SS--S-EEEE---BSS-EEEEEEEEE---TTB-TTEEEEEESSSSPEEEEE--SSS-SEEEESSSS-EEE-SBS--EEEEEP---SSSBEEE--EEEE--S--PPPTT--S-------HHHHHHHHTTSS---------S--STTSPS--------SSTTTT-TTSS-------SS---PBPPPS-EETTEEEEEBPPP---S--GGGSEEEEEEEEESSSS----TTTEEEEEETT--EEE---SPPPPTT-TTTTT---EEEEEEEETTS-EEE--

Foldseek 3Di:
DAACDFPPGDWDKDAAQDFFDKDKDFDQAADFFWWFKKAFAQAALQADQFFKKWKDAPDPIDIATDGNNDDDGGIDTGDDTTDTHDGGGRIMIMTGDDSHNRHMHMGGDMDTHDPQDDDDDPPDDDDDRDGDCPVVVVCCVVVVDPDPDDDDDDPDPDPPDDPDDDDQDDPPPPPPPDPPRHDDDDDDDDLAFWAKDDFPAADLQGTKTFTDQGDDPPPDQQFAFPWKWKFKDLDQDDDDDPVRTPDTGHSPDGIDGGRHHHRDDPPDPPPVPRDMHMWIWTQGNVRDTHIHD

Sequence (293 aa):
RVSTAGYAGDYAYNKNTATGESYTWQPNIVDATDYKVEVHTPVQTDGATAAPYTVTSAEPTANFTVNQATGTTGWRQLGTTQIDFAKGNTGKIVLGDTGDATRRTIADAVRLVNPAQIRKDIGEYNQWHNFRVGDTVQKWVSGTSPNYGFVIKAVDESSTAPLGGPQYQAGDYDYGGETSTIPRLTVTFGKVGTSLNSPTVVHGTGPELSWAAYKNTTGDTDLDIVEYQLHRSTQQVFTPSAATLVAPVAKTAT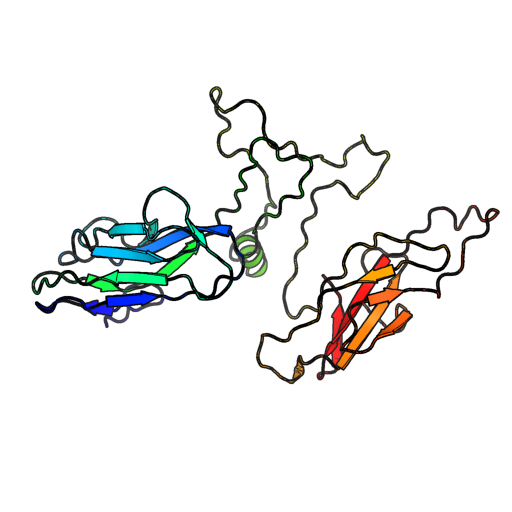TYTDTTAVPTPDSSSAEIGKSYYYQIAVKTADGQVLGSP